Protein AF-A0A2E5G1X9-F1 (afdb_monomer_lite)

Secondary structure (DSSP, 8-state):
-PPPHHHHHHHHHHHHHHHHHHHHHHHHHHHH-HHHHHHHHHHHHHHHHHHHHHHHHHHH-HHHHHHHHHHHHHHHHHHHHHHHHSPP----------SS---PPPPHHHHHHHHHHTTS--HHHHHTT-----EEEEESS-SSSTTTTTSEEEEEHHHHT-PPPHHHHHH-TT---SS-BTTB-HHHHHHHHH--HHHHHHHHHHHHT--THHHHT--

Radius of gyration: 36.55 Å; chains: 1; bounding box: 81×78×74 Å

Structure (mmCIF, N/CA/C/O backbone):
data_AF-A0A2E5G1X9-F1
#
_entry.id   AF-A0A2E5G1X9-F1
#
loop_
_atom_site.group_PDB
_atom_site.id
_atom_site.type_symbol
_atom_site.label_atom_id
_atom_site.label_alt_id
_atom_site.label_comp_id
_atom_site.label_asym_id
_atom_site.label_entity_id
_atom_site.label_seq_id
_atom_site.pdbx_PDB_ins_code
_atom_site.Cartn_x
_atom_site.Cartn_y
_atom_site.Cartn_z
_atom_site.occupancy
_atom_site.B_iso_or_equiv
_atom_site.auth_seq_id
_atom_site.auth_comp_id
_atom_site.auth_asym_id
_atom_site.auth_atom_id
_atom_site.pdbx_PDB_model_num
ATOM 1 N N . MET A 1 1 ? 56.895 44.005 -41.876 1.00 56.59 1 MET A N 1
ATOM 2 C CA . MET A 1 1 ? 57.132 43.696 -40.449 1.00 56.59 1 MET A CA 1
ATOM 3 C C . MET A 1 1 ? 56.997 42.193 -40.263 1.00 56.59 1 MET A C 1
ATOM 5 O O . MET A 1 1 ? 56.049 41.626 -40.794 1.00 56.59 1 MET A O 1
ATOM 9 N N . ALA A 1 2 ? 57.976 41.537 -39.638 1.00 68.81 2 ALA A N 1
ATOM 10 C CA . ALA A 1 2 ? 57.936 40.091 -39.414 1.00 68.81 2 ALA A CA 1
ATOM 11 C C . ALA A 1 2 ? 56.911 39.759 -38.316 1.00 68.81 2 ALA A C 1
ATOM 13 O O . ALA A 1 2 ? 56.872 40.448 -37.302 1.00 68.81 2 ALA A O 1
ATOM 14 N N . LEU A 1 3 ? 56.085 38.728 -38.534 1.00 70.88 3 LEU A N 1
ATOM 15 C CA . LEU A 1 3 ? 55.111 38.257 -37.542 1.00 70.88 3 LEU A CA 1
ATOM 16 C C . LEU A 1 3 ? 55.835 37.800 -36.276 1.00 70.88 3 LEU A C 1
ATOM 18 O O . LEU A 1 3 ? 56.822 37.061 -36.364 1.00 70.88 3 LEU A O 1
ATOM 22 N N . THR A 1 4 ? 55.307 38.183 -35.121 1.00 87.00 4 THR A N 1
ATOM 23 C CA . THR A 1 4 ? 55.808 37.753 -33.817 1.00 87.00 4 THR A CA 1
ATOM 24 C C . THR A 1 4 ? 55.667 36.235 -33.649 1.00 87.00 4 THR A C 1
ATOM 26 O O . THR A 1 4 ? 54.851 35.574 -34.298 1.00 87.00 4 THR A O 1
ATOM 29 N N . ILE A 1 5 ? 56.480 35.644 -32.771 1.00 81.62 5 ILE A N 1
ATOM 30 C CA . ILE A 1 5 ? 56.477 34.191 -32.515 1.00 81.62 5 ILE A CA 1
ATOM 31 C C . ILE A 1 5 ? 55.093 33.711 -32.038 1.00 81.62 5 ILE A C 1
ATOM 33 O O . ILE A 1 5 ? 54.668 32.599 -32.366 1.00 81.62 5 ILE A O 1
ATOM 37 N N . GLU A 1 6 ? 54.371 34.546 -31.291 1.00 82.31 6 GLU A N 1
ATOM 38 C CA . GLU A 1 6 ? 53.028 34.239 -30.795 1.00 82.31 6 GLU A CA 1
ATOM 39 C C . GLU A 1 6 ? 51.990 34.223 -31.923 1.00 82.31 6 GLU A C 1
ATOM 41 O O . GLU A 1 6 ? 51.264 33.234 -32.056 1.00 82.31 6 GLU A O 1
ATOM 46 N N . GLU A 1 7 ? 52.005 35.216 -32.817 1.00 85.75 7 GLU A N 1
ATOM 47 C CA . GLU A 1 7 ? 51.134 35.257 -34.003 1.00 85.75 7 GLU A CA 1
ATOM 48 C C . GLU A 1 7 ? 51.382 34.063 -34.941 1.00 85.75 7 GLU A C 1
ATOM 50 O O . GLU A 1 7 ? 50.452 33.491 -35.519 1.00 85.75 7 GLU A O 1
ATOM 55 N N . GLN A 1 8 ? 52.638 33.622 -35.076 1.00 85.56 8 GLN A N 1
ATOM 56 C CA . GLN A 1 8 ? 52.977 32.431 -35.861 1.00 85.56 8 GLN A CA 1
ATOM 57 C C . GLN A 1 8 ? 52.401 31.147 -35.242 1.00 85.56 8 GLN A C 1
ATOM 59 O O . GLN A 1 8 ? 51.846 30.308 -35.963 1.00 85.56 8 GLN A O 1
ATOM 64 N N . ARG A 1 9 ? 52.487 30.991 -33.913 1.00 87.56 9 ARG A N 1
ATOM 65 C CA . ARG A 1 9 ? 51.918 29.845 -33.176 1.00 87.56 9 ARG A CA 1
ATOM 66 C C . ARG A 1 9 ? 50.394 29.835 -33.231 1.00 87.56 9 ARG A C 1
ATOM 68 O O . ARG A 1 9 ? 49.797 28.773 -33.416 1.00 87.56 9 ARG A O 1
ATOM 75 N N . GLU A 1 10 ? 49.756 30.992 -33.109 1.00 88.50 10 GLU A N 1
ATOM 76 C CA . GLU A 1 10 ? 48.305 31.116 -33.224 1.00 88.50 10 GLU A CA 1
ATOM 77 C C . GLU A 1 10 ? 47.826 30.747 -34.632 1.00 88.50 10 GLU A C 1
ATOM 79 O O . GLU A 1 10 ? 46.939 29.904 -34.786 1.00 88.50 10 GLU A O 1
ATOM 84 N N . ARG A 1 11 ? 48.499 31.243 -35.675 1.00 89.38 11 ARG A N 1
ATOM 85 C CA . ARG A 1 11 ? 48.202 30.877 -37.066 1.00 89.38 11 ARG A CA 1
ATOM 86 C C . ARG A 1 11 ? 48.369 29.379 -37.328 1.00 89.38 11 ARG A C 1
ATOM 88 O O . ARG A 1 11 ? 47.575 28.796 -38.068 1.00 89.38 11 ARG A O 1
ATOM 95 N N . GLN A 1 12 ? 49.370 28.732 -36.729 1.00 89.69 12 GLN A N 1
ATOM 96 C CA . GLN A 1 12 ? 49.522 27.274 -36.804 1.00 89.69 12 GLN A CA 1
ATOM 97 C C . GLN A 1 12 ? 48.368 26.539 -36.108 1.00 89.69 12 GLN A C 1
ATOM 99 O O . GLN A 1 12 ? 47.815 25.602 -36.685 1.00 89.69 12 GLN A O 1
ATOM 104 N N . ARG A 1 13 ? 47.948 26.984 -34.916 1.00 90.75 13 ARG A N 1
ATOM 105 C CA . ARG A 1 13 ? 46.801 26.407 -34.190 1.00 90.75 13 ARG A CA 1
ATOM 106 C C . ARG A 1 13 ? 45.496 26.554 -34.971 1.00 90.75 13 ARG A C 1
ATOM 108 O O . ARG A 1 13 ? 44.733 25.593 -35.049 1.00 90.75 13 ARG A O 1
ATOM 115 N N . VAL A 1 14 ? 45.249 27.713 -35.582 1.00 92.50 14 VAL A N 1
ATOM 116 C CA . VAL A 1 14 ? 44.072 27.945 -36.437 1.00 92.50 14 VAL A CA 1
ATOM 117 C C . VAL A 1 14 ? 44.095 27.005 -37.644 1.00 92.50 14 VAL A C 1
ATOM 119 O O . VAL A 1 14 ? 43.130 26.276 -37.865 1.00 92.50 14 VAL A O 1
ATOM 122 N N . LYS A 1 15 ? 45.228 26.901 -38.353 1.00 93.38 15 LYS A N 1
ATOM 123 C CA . LYS A 1 15 ? 45.386 25.962 -39.479 1.00 93.38 15 LYS A CA 1
ATOM 124 C C . LYS A 1 15 ? 45.144 24.504 -39.076 1.00 93.38 15 LYS A C 1
ATOM 126 O O . LYS A 1 15 ? 44.502 23.766 -39.824 1.00 93.38 15 LYS A O 1
ATOM 131 N N . GLN A 1 16 ? 45.633 24.081 -37.909 1.00 92.19 16 GLN A N 1
ATOM 132 C CA . GLN A 1 16 ? 45.400 22.732 -37.384 1.00 92.19 16 GLN A CA 1
ATOM 133 C C . GLN A 1 16 ? 43.920 22.494 -37.059 1.00 92.19 16 GLN A C 1
ATOM 135 O O . GLN A 1 16 ? 43.371 21.464 -37.454 1.00 92.19 16 GLN A O 1
ATOM 140 N N . LYS A 1 17 ? 43.252 23.452 -36.401 1.00 93.12 17 LYS A N 1
ATOM 141 C CA . LYS A 1 17 ? 41.812 23.379 -36.100 1.00 93.12 17 LYS A CA 1
ATOM 142 C C . LYS A 1 17 ? 40.972 23.284 -37.370 1.00 93.12 17 LYS A C 1
ATOM 144 O O . LYS A 1 17 ? 40.096 22.429 -37.457 1.00 93.12 17 LYS A O 1
ATOM 149 N N . GLU A 1 18 ? 41.267 24.096 -38.379 1.00 93.94 18 GLU A N 1
ATOM 150 C CA . GLU A 1 18 ? 40.572 24.042 -39.665 1.00 93.94 18 GLU A CA 1
ATOM 151 C C . GLU A 1 18 ? 40.815 22.729 -40.412 1.00 93.94 18 GLU A C 1
ATOM 153 O O . GLU A 1 18 ? 39.887 22.151 -40.978 1.00 93.94 18 GLU A O 1
ATOM 158 N N . ALA A 1 19 ? 42.055 22.231 -40.424 1.00 93.44 19 ALA A N 1
ATOM 159 C CA . ALA A 1 19 ? 42.374 20.948 -41.041 1.00 93.44 19 ALA A CA 1
ATOM 160 C C . ALA A 1 19 ? 41.608 19.801 -40.364 1.00 93.44 19 ALA A C 1
ATOM 162 O O . ALA A 1 19 ? 41.037 18.952 -41.052 1.00 93.44 19 ALA A O 1
ATOM 163 N N . PHE A 1 20 ? 41.525 19.819 -39.032 1.00 93.56 20 PHE A N 1
ATOM 164 C CA . PHE A 1 20 ? 40.738 18.864 -38.260 1.00 93.56 20 PHE A CA 1
ATOM 165 C C . PHE A 1 20 ? 39.237 18.983 -38.552 1.00 93.56 20 PHE A C 1
ATOM 167 O O . PHE A 1 20 ? 38.591 17.972 -38.825 1.00 93.56 20 PHE A O 1
ATOM 174 N N . ALA A 1 21 ? 38.692 20.202 -38.585 1.00 93.00 21 ALA A N 1
ATOM 175 C CA . ALA A 1 21 ? 37.289 20.450 -38.915 1.00 93.00 21 ALA A CA 1
ATOM 176 C C . ALA A 1 21 ? 36.935 19.943 -40.325 1.00 93.00 21 ALA A C 1
ATOM 178 O O . ALA A 1 21 ? 35.922 19.267 -40.502 1.00 93.00 21 ALA A O 1
ATOM 179 N N . ARG A 1 22 ? 37.807 20.171 -41.318 1.00 93.12 22 ARG A N 1
ATOM 180 C CA . ARG A 1 22 ? 37.653 19.637 -42.685 1.00 93.12 22 ARG A CA 1
ATOM 181 C C . ARG A 1 22 ? 37.727 18.109 -42.733 1.00 93.12 22 ARG A C 1
ATOM 183 O O . ARG A 1 22 ? 36.990 17.476 -43.486 1.00 93.12 22 ARG A O 1
ATOM 190 N N . ALA A 1 23 ? 38.607 17.494 -41.946 1.00 93.19 23 ALA A N 1
ATOM 191 C CA . ALA A 1 23 ? 38.685 16.038 -41.861 1.00 93.19 23 ALA A CA 1
ATOM 192 C C . ALA A 1 23 ? 37.419 15.441 -41.221 1.00 93.19 23 ALA A C 1
ATOM 194 O O . ALA A 1 23 ? 36.885 14.444 -41.716 1.00 93.19 23 ALA A O 1
ATOM 195 N N . GLN A 1 24 ? 36.902 16.069 -40.161 1.00 92.31 24 GLN A N 1
ATOM 196 C CA . GLN A 1 24 ? 35.658 15.653 -39.518 1.00 92.31 24 GLN A CA 1
ATOM 197 C C . GLN A 1 24 ? 34.448 15.821 -40.436 1.00 92.31 24 GLN A C 1
ATOM 199 O O . GLN A 1 24 ? 33.664 14.881 -40.558 1.00 92.31 24 GLN A O 1
ATOM 204 N N . SER A 1 25 ? 34.321 16.952 -41.136 1.00 91.44 25 SER A N 1
ATOM 205 C CA . SER A 1 25 ? 33.202 17.185 -42.054 1.00 91.44 25 SER A CA 1
ATOM 206 C C . SER A 1 25 ? 33.186 16.173 -43.200 1.00 91.44 25 SER A C 1
ATOM 208 O O . SER A 1 25 ? 32.139 15.600 -43.491 1.00 91.44 25 SER A O 1
ATOM 210 N N . ARG A 1 26 ? 34.350 15.836 -43.774 1.00 92.94 26 ARG A N 1
ATOM 211 C CA . ARG A 1 26 ? 34.478 14.761 -44.776 1.00 92.94 26 ARG A CA 1
ATOM 212 C C . ARG A 1 26 ? 34.079 13.396 -44.219 1.00 92.94 26 ARG A C 1
ATOM 214 O O . ARG A 1 26 ? 33.410 12.623 -44.903 1.00 92.94 26 ARG A O 1
ATOM 221 N N . LYS A 1 27 ? 34.469 13.087 -42.978 1.00 90.44 27 LYS A N 1
ATOM 222 C CA . LYS A 1 27 ? 34.089 11.833 -42.316 1.00 90.44 27 LYS A CA 1
ATOM 223 C C . LYS A 1 27 ? 32.577 11.763 -42.108 1.00 90.44 27 LYS A C 1
ATOM 225 O O . LYS A 1 27 ? 31.988 10.739 -42.432 1.00 90.44 27 LYS A O 1
ATOM 230 N N . ILE A 1 28 ? 31.958 12.839 -41.623 1.00 89.06 28 ILE A N 1
ATOM 231 C CA . ILE A 1 28 ? 30.505 12.942 -41.427 1.00 89.06 28 ILE A CA 1
ATOM 232 C C . ILE A 1 28 ? 29.773 12.829 -42.768 1.00 89.06 28 ILE A C 1
ATOM 234 O O . ILE A 1 28 ? 28.843 12.038 -42.875 1.00 89.06 28 ILE A O 1
ATOM 238 N N . ALA A 1 29 ? 30.236 13.520 -43.812 1.00 90.44 29 ALA A N 1
ATOM 239 C CA . ALA A 1 29 ? 29.664 13.418 -45.153 1.00 90.44 29 ALA A CA 1
ATOM 240 C C . ALA A 1 29 ? 29.706 11.974 -45.680 1.00 90.44 29 ALA A C 1
ATOM 242 O O . ALA A 1 29 ? 28.693 11.458 -46.136 1.00 90.44 29 ALA A O 1
ATOM 243 N N . LYS A 1 30 ? 30.833 11.267 -45.512 1.00 90.88 30 LYS A N 1
ATOM 244 C CA . LYS A 1 30 ? 30.951 9.844 -45.877 1.00 90.88 30 LYS A CA 1
ATOM 245 C C . LYS A 1 30 ? 30.074 8.920 -45.021 1.00 90.88 30 LYS A C 1
ATOM 247 O O . LYS A 1 30 ? 29.683 7.851 -45.475 1.00 90.88 30 LYS A O 1
ATOM 252 N N . LEU A 1 31 ? 29.819 9.273 -43.761 1.00 87.81 31 LEU A N 1
ATOM 253 C CA . LEU A 1 31 ? 28.902 8.526 -42.892 1.00 87.81 31 LEU A CA 1
ATOM 254 C C . LEU A 1 31 ? 27.440 8.733 -43.286 1.00 87.81 31 LEU A C 1
ATOM 256 O O . LEU A 1 31 ? 26.655 7.799 -43.159 1.00 87.81 31 LEU A O 1
ATOM 260 N N . ASN A 1 32 ? 27.094 9.936 -43.740 1.00 89.12 32 ASN A N 1
ATOM 261 C CA . ASN A 1 32 ? 25.734 10.315 -44.103 1.00 89.12 32 ASN A CA 1
ATOM 262 C C . ASN A 1 32 ? 25.387 9.986 -45.559 1.00 89.12 32 ASN A C 1
ATOM 264 O O . ASN A 1 32 ? 24.201 9.924 -45.877 1.00 89.12 32 ASN A O 1
ATOM 268 N N . ASP A 1 33 ? 26.391 9.737 -46.406 1.00 92.56 33 ASP A N 1
ATOM 269 C CA . ASP A 1 33 ? 26.208 9.282 -47.781 1.00 92.56 33 ASP A CA 1
ATOM 270 C C . ASP A 1 33 ? 25.300 8.030 -47.829 1.00 92.56 33 ASP A C 1
ATOM 272 O O . ASP A 1 33 ? 25.625 7.005 -47.214 1.00 92.56 33 ASP A O 1
ATOM 276 N N . PRO A 1 34 ? 24.150 8.092 -48.528 1.00 90.88 34 PRO A N 1
ATOM 277 C CA . PRO A 1 34 ? 23.174 7.004 -48.551 1.00 90.88 34 PRO A CA 1
ATOM 278 C C . PRO A 1 34 ? 23.751 5.668 -49.035 1.00 90.88 34 PRO A C 1
ATOM 280 O O . PRO A 1 34 ? 23.476 4.629 -48.432 1.00 90.88 34 PRO A O 1
ATOM 283 N N . LYS A 1 35 ? 24.619 5.685 -50.055 1.00 93.12 35 LYS A N 1
ATOM 284 C CA . LYS A 1 35 ? 25.208 4.465 -50.632 1.00 93.12 35 LYS A CA 1
ATOM 285 C C . LYS A 1 35 ? 26.174 3.799 -49.652 1.00 93.12 35 LYS A C 1
ATOM 287 O O . LYS A 1 35 ? 26.164 2.577 -49.486 1.00 93.12 35 LYS A O 1
ATOM 292 N N . GLU A 1 36 ? 26.991 4.584 -48.954 1.00 91.12 36 GLU A N 1
ATOM 293 C CA . GLU A 1 36 ? 27.880 4.073 -47.905 1.00 91.12 36 GLU A CA 1
ATOM 294 C C . GLU A 1 36 ? 27.104 3.534 -46.692 1.00 91.12 36 GLU A C 1
ATOM 296 O O . GLU A 1 36 ? 27.517 2.528 -46.101 1.00 91.12 36 GLU A O 1
ATOM 301 N N . ARG A 1 37 ? 25.973 4.153 -46.323 1.00 88.50 37 ARG A N 1
ATOM 302 C CA . ARG A 1 37 ? 25.083 3.658 -45.256 1.00 88.50 37 ARG A CA 1
ATOM 303 C C . ARG A 1 37 ? 24.476 2.307 -45.610 1.00 88.50 37 ARG A C 1
ATOM 305 O O . ARG A 1 37 ? 24.586 1.372 -44.814 1.00 88.50 37 ARG A O 1
ATOM 312 N N . GLU A 1 38 ? 23.904 2.179 -46.803 1.00 91.50 38 GLU A N 1
ATOM 313 C CA . GLU A 1 38 ? 23.315 0.930 -47.298 1.00 91.50 38 GLU A CA 1
ATOM 314 C C . GLU A 1 38 ? 24.351 -0.191 -47.373 1.00 91.50 38 GLU A C 1
ATOM 316 O O . GLU A 1 38 ? 24.122 -1.287 -46.861 1.00 91.50 38 GLU A O 1
ATOM 321 N N . LYS A 1 39 ? 25.545 0.093 -47.904 1.00 94.00 39 LYS A N 1
ATOM 322 C CA . LYS A 1 39 ? 26.645 -0.877 -47.973 1.00 94.00 39 LYS A CA 1
ATOM 323 C C . LYS A 1 39 ? 27.063 -1.389 -46.592 1.00 94.00 39 LYS A C 1
ATOM 325 O O . LYS A 1 39 ? 27.318 -2.584 -46.420 1.00 94.00 39 LYS A O 1
ATOM 330 N N . ARG A 1 40 ? 27.139 -0.511 -45.586 1.00 91.12 40 ARG A N 1
ATOM 331 C CA . ARG A 1 40 ? 27.460 -0.905 -44.201 1.00 91.12 40 ARG A CA 1
ATOM 332 C C . ARG A 1 40 ? 26.354 -1.737 -43.583 1.00 91.12 40 ARG A C 1
ATOM 334 O O . ARG A 1 40 ? 26.656 -2.750 -42.958 1.00 91.12 40 ARG A O 1
ATOM 341 N N . PHE A 1 41 ? 25.105 -1.332 -43.777 1.00 92.50 41 PHE A N 1
ATOM 342 C CA . PHE A 1 41 ? 23.948 -2.061 -43.282 1.00 92.50 41 PHE A CA 1
ATOM 343 C C . PHE A 1 41 ? 23.865 -3.459 -43.906 1.00 92.50 41 PHE A C 1
ATOM 345 O O . PHE A 1 41 ? 23.769 -4.445 -43.180 1.00 92.50 41 PHE A O 1
ATOM 352 N N . ALA A 1 42 ? 24.042 -3.575 -45.224 1.00 94.50 42 ALA A N 1
ATOM 353 C CA . ALA A 1 42 ? 24.104 -4.853 -45.930 1.00 94.50 42 ALA A CA 1
ATOM 354 C C . ALA A 1 42 ? 25.247 -5.742 -45.413 1.00 94.50 42 ALA A C 1
ATOM 356 O O . ALA A 1 42 ? 25.046 -6.929 -45.149 1.00 94.50 42 ALA A O 1
ATOM 357 N N . LYS A 1 43 ? 26.439 -5.172 -45.185 1.00 95.19 43 LYS A N 1
ATOM 358 C CA . LYS A 1 43 ? 27.576 -5.902 -44.602 1.00 95.19 43 LYS A CA 1
ATOM 359 C C . LYS A 1 43 ? 27.280 -6.391 -43.179 1.00 95.19 43 LYS A C 1
ATOM 361 O O . LYS A 1 43 ? 27.615 -7.528 -42.851 1.00 95.19 43 LYS A O 1
ATOM 366 N N . GLN A 1 44 ? 26.651 -5.562 -42.344 1.00 93.50 44 GLN A N 1
ATOM 367 C CA . GLN A 1 44 ? 26.247 -5.936 -40.985 1.00 93.50 44 GLN A CA 1
ATOM 368 C C . GLN A 1 44 ? 25.185 -7.039 -40.996 1.00 93.50 44 GLN A C 1
ATOM 370 O O . GLN A 1 44 ? 25.332 -8.029 -40.280 1.00 93.50 44 GLN A O 1
ATOM 375 N N . GLN A 1 45 ? 24.165 -6.923 -41.848 1.00 95.56 45 GLN A N 1
ATOM 376 C CA . GLN A 1 45 ? 23.152 -7.963 -42.008 1.00 95.56 45 GLN A CA 1
ATOM 377 C C . GLN A 1 45 ? 23.758 -9.283 -42.485 1.00 95.56 45 GLN A C 1
ATOM 379 O O . GLN A 1 45 ? 23.456 -10.331 -41.920 1.00 95.56 45 GLN A O 1
ATOM 384 N N . ALA A 1 46 ? 24.636 -9.254 -43.489 1.00 95.31 46 ALA A N 1
ATOM 385 C CA . ALA A 1 46 ? 25.299 -10.454 -43.994 1.00 95.31 46 ALA A CA 1
ATOM 386 C C . ALA A 1 46 ? 26.165 -11.125 -42.916 1.00 95.31 46 ALA A C 1
ATOM 388 O O . ALA A 1 46 ? 26.136 -12.347 -42.772 1.00 95.31 46 ALA A O 1
ATOM 389 N N . ALA A 1 47 ? 26.900 -10.341 -42.121 1.00 95.56 47 ALA A N 1
ATOM 390 C CA . ALA A 1 47 ? 27.666 -10.859 -40.990 1.00 95.56 47 ALA A CA 1
ATOM 391 C C . ALA A 1 47 ? 26.755 -11.483 -39.918 1.00 95.56 47 ALA A C 1
ATOM 393 O O . ALA A 1 47 ? 27.029 -12.591 -39.457 1.00 95.56 47 ALA A O 1
ATOM 394 N N . SER A 1 48 ? 25.647 -10.818 -39.579 1.00 94.62 48 SER A N 1
ATOM 395 C CA . SER A 1 48 ? 24.657 -11.319 -38.620 1.00 94.62 48 SER A CA 1
ATOM 396 C C . SER A 1 48 ? 24.026 -12.635 -39.088 1.00 94.62 48 SER A C 1
ATOM 398 O O . SER A 1 48 ? 24.027 -13.611 -38.339 1.00 94.62 48 SER A O 1
ATOM 400 N N . LYS A 1 49 ? 23.593 -12.717 -40.354 1.00 95.56 49 LYS A N 1
ATOM 401 C CA . LYS A 1 49 ? 23.040 -13.945 -40.952 1.00 95.56 49 LYS A CA 1
ATOM 402 C C . LYS A 1 49 ? 24.039 -15.102 -40.906 1.00 95.56 49 LYS A C 1
ATOM 404 O O . LYS A 1 49 ? 23.691 -16.186 -40.450 1.00 95.56 49 LYS A O 1
ATOM 409 N N . ARG A 1 50 ? 25.304 -14.859 -41.276 1.00 95.38 50 ARG A N 1
ATOM 410 C CA . ARG A 1 50 ? 26.377 -15.868 -41.185 1.00 95.38 50 ARG A CA 1
ATOM 411 C C . ARG A 1 50 ? 26.603 -16.348 -39.751 1.00 95.38 50 ARG A C 1
ATOM 413 O O . ARG A 1 50 ? 26.843 -17.531 -39.527 1.00 95.38 50 ARG A O 1
ATOM 420 N N . GLN A 1 51 ? 26.541 -15.448 -38.771 1.00 93.88 51 GLN A N 1
ATOM 421 C CA . GLN A 1 51 ? 26.680 -15.815 -37.363 1.00 93.88 51 GLN A CA 1
ATOM 422 C C . GLN A 1 51 ? 25.491 -16.654 -36.877 1.00 93.88 51 GLN A C 1
ATOM 424 O O . GLN A 1 51 ? 25.703 -17.666 -36.208 1.00 93.88 51 GLN A O 1
ATOM 429 N N . GLN A 1 52 ? 24.264 -16.272 -37.237 1.00 93.94 52 GLN A N 1
ATOM 430 C CA . GLN A 1 52 ? 23.053 -17.029 -36.912 1.00 93.94 52 GLN A CA 1
ATOM 431 C C . GLN A 1 52 ? 23.088 -18.429 -37.527 1.00 93.94 52 GLN A C 1
ATOM 433 O O . GLN A 1 52 ? 22.811 -19.407 -36.840 1.00 93.94 52 GLN A O 1
ATOM 438 N N . GLU A 1 53 ? 23.487 -18.552 -38.790 1.00 94.50 53 GLU A N 1
ATOM 439 C CA . GLU A 1 53 ? 23.616 -19.839 -39.472 1.00 94.50 53 GLU A CA 1
ATOM 440 C C . GLU A 1 53 ? 24.667 -20.733 -38.807 1.00 94.50 53 GLU A C 1
ATOM 442 O O . GLU A 1 53 ? 24.378 -21.881 -38.474 1.00 94.50 53 GLU A O 1
ATOM 447 N N . ARG A 1 54 ? 25.849 -20.189 -38.483 1.00 94.38 54 ARG A N 1
ATOM 448 C CA . ARG A 1 54 ? 26.877 -20.915 -37.716 1.00 94.38 54 ARG A CA 1
ATOM 449 C C . ARG A 1 54 ? 26.356 -21.401 -36.365 1.00 94.38 54 ARG A C 1
ATOM 451 O O . ARG A 1 54 ? 26.648 -22.527 -35.969 1.00 94.38 54 ARG A O 1
ATOM 458 N N . GLN A 1 55 ? 25.585 -20.576 -35.655 1.00 91.38 55 GLN A N 1
ATOM 459 C CA . GLN A 1 55 ? 24.965 -20.974 -34.390 1.00 91.38 55 GLN A CA 1
ATOM 460 C C . GLN A 1 55 ? 23.912 -22.067 -34.589 1.00 91.38 55 GLN A C 1
ATOM 462 O O . GLN A 1 55 ? 23.900 -23.026 -33.822 1.00 91.38 55 GLN A O 1
ATOM 467 N N . ARG A 1 56 ? 23.073 -21.969 -35.627 1.00 92.12 56 ARG A N 1
ATOM 468 C CA . ARG A 1 56 ? 22.075 -22.994 -35.966 1.00 92.12 56 ARG A CA 1
ATOM 469 C C . ARG A 1 56 ? 22.736 -24.326 -36.300 1.00 92.12 56 ARG A C 1
ATOM 471 O O . ARG A 1 56 ? 22.339 -25.329 -35.720 1.00 92.12 56 ARG A O 1
ATOM 478 N N . ILE A 1 57 ? 23.776 -24.332 -37.137 1.00 92.56 57 ILE A N 1
ATOM 479 C CA . ILE A 1 57 ? 24.540 -25.542 -37.481 1.00 92.56 57 ILE A CA 1
ATOM 480 C C . ILE A 1 57 ? 25.151 -26.151 -36.215 1.00 92.56 57 ILE A C 1
ATOM 482 O O . ILE A 1 57 ? 24.934 -27.328 -35.926 1.00 92.56 57 ILE A O 1
ATOM 486 N N . LYS A 1 58 ? 25.821 -25.333 -35.394 1.00 92.00 58 LYS A N 1
ATOM 487 C CA . LYS A 1 58 ? 26.406 -25.768 -34.120 1.00 92.00 58 LYS A CA 1
ATOM 488 C C . LYS A 1 58 ? 25.367 -26.385 -33.180 1.00 92.00 58 LYS A C 1
ATOM 490 O O . LYS A 1 58 ? 25.619 -27.437 -32.612 1.00 92.00 58 LYS A O 1
ATOM 495 N N . LEU A 1 59 ? 24.197 -25.762 -33.034 1.00 88.56 59 LEU A N 1
ATOM 496 C CA . LEU A 1 59 ? 23.104 -26.271 -32.198 1.00 88.56 59 LEU A CA 1
ATOM 497 C C . LEU A 1 59 ? 22.394 -27.486 -32.806 1.00 88.56 59 LEU A C 1
ATOM 499 O O . LEU A 1 59 ? 21.791 -28.264 -32.069 1.00 88.56 59 LEU A O 1
ATOM 503 N N . SER A 1 60 ? 22.422 -27.644 -34.130 1.00 90.62 60 SER A N 1
ATOM 504 C CA . SER A 1 60 ? 21.850 -28.799 -34.828 1.00 90.62 60 SER A CA 1
ATOM 505 C C . SER A 1 60 ? 22.747 -30.034 -34.774 1.00 90.62 60 SER A C 1
ATOM 507 O O . SER A 1 60 ? 22.225 -31.142 -34.844 1.00 90.62 60 SER A O 1
ATOM 509 N N . SER A 1 61 ? 24.060 -29.852 -34.586 1.00 93.00 61 SER A N 1
ATOM 510 C CA . SER A 1 61 ? 25.015 -30.955 -34.470 1.00 93.00 61 SER A CA 1
ATOM 511 C C . SER A 1 61 ? 24.651 -31.879 -33.293 1.00 93.00 61 SER A C 1
ATOM 513 O O . SER A 1 61 ? 24.610 -31.419 -32.142 1.00 93.00 61 SER A O 1
ATOM 515 N N . PRO A 1 62 ? 24.410 -33.182 -33.545 1.00 92.50 62 PRO A N 1
ATOM 516 C CA . PRO A 1 62 ? 24.146 -34.165 -32.495 1.00 92.50 62 PRO A CA 1
ATOM 517 C C . PRO A 1 62 ? 25.288 -34.267 -31.478 1.00 92.50 62 PRO A C 1
ATOM 519 O O . PRO A 1 62 ? 25.039 -34.380 -30.279 1.00 92.50 62 PRO A O 1
ATOM 522 N N . GLU A 1 63 ? 26.533 -34.141 -31.941 1.00 94.12 63 GLU A N 1
ATOM 523 C CA . GLU A 1 63 ? 27.735 -34.177 -31.105 1.00 94.12 63 GLU A CA 1
ATOM 524 C C . GLU A 1 63 ? 27.760 -33.011 -30.105 1.00 94.12 63 GLU A C 1
ATOM 526 O O . GLU A 1 63 ? 27.970 -33.207 -28.906 1.00 94.12 63 GLU A O 1
ATOM 531 N N . TYR A 1 64 ? 27.446 -31.795 -30.566 1.00 91.62 64 TYR A N 1
ATOM 532 C CA . TYR A 1 64 ? 27.377 -30.622 -29.693 1.00 91.62 64 TYR A CA 1
ATOM 533 C C . TYR A 1 64 ? 26.285 -30.772 -28.626 1.00 91.62 64 TYR A C 1
ATOM 535 O O . TYR A 1 64 ? 26.507 -30.453 -27.454 1.00 91.62 64 TYR A O 1
ATOM 543 N N . ARG A 1 65 ? 25.110 -31.297 -29.000 1.00 90.81 65 ARG A N 1
ATOM 544 C CA . ARG A 1 65 ? 24.013 -31.571 -28.056 1.00 90.81 65 ARG A CA 1
ATOM 545 C C . ARG A 1 65 ? 24.418 -32.608 -27.008 1.00 90.81 65 ARG A C 1
ATOM 547 O O . ARG A 1 65 ? 24.190 -32.383 -25.819 1.00 90.81 65 ARG A O 1
ATOM 554 N N . ALA A 1 66 ? 25.055 -33.701 -27.431 1.00 92.56 66 ALA A N 1
ATOM 555 C CA . ALA A 1 66 ? 25.541 -34.748 -26.536 1.00 92.56 66 ALA A CA 1
ATOM 556 C C . ALA A 1 66 ? 26.588 -34.209 -25.548 1.00 92.56 66 ALA A C 1
ATOM 558 O O . ALA A 1 66 ? 26.493 -34.465 -24.346 1.00 92.56 66 ALA A O 1
ATOM 559 N N . GLN A 1 67 ? 27.524 -33.378 -26.018 1.00 93.62 67 GLN A N 1
ATOM 560 C CA . GLN A 1 67 ? 28.524 -32.731 -25.169 1.00 93.62 67 GLN A CA 1
ATOM 561 C C . GLN A 1 67 ? 27.888 -31.800 -24.122 1.00 93.62 67 GLN A C 1
ATOM 563 O O . GLN A 1 67 ? 28.280 -31.828 -22.952 1.00 93.62 67 GLN A O 1
ATOM 568 N N . GLN A 1 68 ? 26.893 -30.989 -24.503 1.00 93.00 68 GLN A N 1
ATOM 569 C CA . GLN A 1 68 ? 26.182 -30.123 -23.551 1.00 93.00 68 GLN A CA 1
ATOM 570 C C . GLN A 1 68 ? 25.418 -30.936 -22.501 1.00 93.00 68 GLN A C 1
ATOM 572 O O . GLN A 1 68 ? 25.472 -30.601 -21.316 1.00 93.00 68 GLN A O 1
ATOM 577 N N . LEU A 1 69 ? 24.765 -32.030 -22.904 1.00 93.44 69 LEU A N 1
ATOM 578 C CA . LEU A 1 69 ? 24.072 -32.922 -21.976 1.00 93.44 69 LEU A CA 1
ATOM 579 C C . LEU A 1 69 ? 25.050 -33.586 -20.996 1.00 93.44 69 LEU A C 1
ATOM 581 O O . LEU A 1 69 ? 24.784 -33.615 -19.796 1.00 93.44 69 LEU A O 1
ATOM 585 N N . ALA A 1 70 ? 26.197 -34.072 -21.478 1.00 94.75 70 ALA A N 1
ATOM 586 C CA . ALA A 1 70 ? 27.243 -34.644 -20.631 1.00 94.75 70 ALA A CA 1
ATOM 587 C C . ALA A 1 70 ? 27.769 -33.618 -19.614 1.00 94.75 70 ALA A C 1
ATOM 589 O O . ALA A 1 70 ? 27.892 -33.922 -18.425 1.00 94.75 70 ALA A O 1
ATOM 590 N N . LYS A 1 71 ? 27.992 -32.371 -20.048 1.00 95.00 71 LYS A N 1
ATOM 591 C CA . LYS A 1 71 ? 28.399 -31.269 -19.168 1.00 95.00 71 LYS A CA 1
ATOM 592 C C . LYS A 1 71 ? 27.337 -30.953 -18.112 1.00 95.00 71 LYS A C 1
ATOM 594 O O . LYS A 1 71 ? 27.685 -30.794 -16.943 1.00 95.00 71 LYS A O 1
ATOM 599 N N . ALA A 1 72 ? 26.062 -30.895 -18.496 1.00 93.94 72 ALA A N 1
ATOM 600 C CA . ALA A 1 72 ? 24.955 -30.663 -17.571 1.00 93.94 72 ALA A CA 1
ATOM 601 C C . ALA A 1 72 ? 24.839 -31.791 -16.532 1.00 93.94 72 ALA A C 1
ATOM 603 O O . ALA A 1 72 ? 24.738 -31.516 -15.338 1.00 93.94 72 ALA A O 1
ATOM 604 N N . LYS A 1 73 ? 24.952 -33.056 -16.961 1.00 95.56 73 LYS A N 1
ATOM 605 C CA . LYS A 1 73 ? 24.973 -34.222 -16.062 1.00 95.56 73 LYS A CA 1
ATOM 606 C C . LYS A 1 73 ? 26.143 -34.166 -15.079 1.00 95.56 73 LYS A C 1
ATOM 608 O O . LYS A 1 73 ? 25.938 -34.348 -13.883 1.00 95.56 73 LYS A O 1
ATOM 613 N N . ALA A 1 74 ? 27.349 -33.844 -15.551 1.00 94.94 74 ALA A N 1
ATOM 614 C CA . ALA A 1 74 ? 28.522 -33.701 -14.689 1.00 94.94 74 ALA A CA 1
ATOM 615 C C . ALA A 1 74 ? 28.358 -32.564 -13.662 1.00 94.94 74 ALA A C 1
ATOM 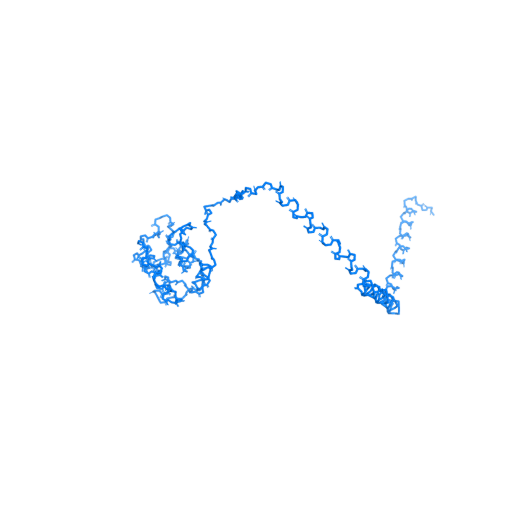617 O O . ALA A 1 74 ? 28.752 -32.707 -12.506 1.00 94.94 74 ALA A O 1
ATOM 618 N N . GLN A 1 75 ? 27.754 -31.439 -14.057 1.00 92.94 75 GLN A N 1
ATOM 619 C CA . GLN A 1 75 ? 27.447 -30.339 -13.139 1.00 92.94 75 GLN A CA 1
ATOM 620 C C . GLN A 1 75 ? 26.385 -30.725 -12.105 1.00 92.94 75 GLN A C 1
ATOM 622 O O . GLN A 1 75 ? 26.556 -30.417 -10.927 1.00 92.94 75 GLN A O 1
ATOM 627 N N . ALA A 1 76 ? 25.331 -31.431 -12.520 1.00 92.56 76 ALA A N 1
ATOM 628 C CA . ALA A 1 76 ? 24.296 -31.925 -11.619 1.00 92.56 76 ALA A CA 1
ATOM 629 C C . ALA A 1 76 ? 24.873 -32.912 -10.593 1.00 92.56 76 ALA A C 1
ATOM 631 O O . ALA A 1 76 ? 24.635 -32.757 -9.398 1.00 92.56 76 ALA A O 1
ATOM 632 N N . ALA A 1 77 ? 25.715 -33.854 -11.030 1.00 92.94 77 ALA A N 1
ATOM 633 C CA . ALA A 1 77 ? 26.410 -34.784 -10.140 1.00 92.94 77 ALA A CA 1
ATOM 634 C C . ALA A 1 77 ? 27.281 -34.046 -9.109 1.00 92.94 77 ALA A C 1
ATOM 636 O O . ALA A 1 77 ? 27.177 -34.301 -7.912 1.00 92.94 77 ALA A O 1
ATOM 637 N N . LYS A 1 78 ? 28.068 -33.051 -9.547 1.00 92.62 78 LYS A N 1
ATOM 638 C CA . LYS A 1 78 ? 28.858 -32.201 -8.638 1.00 92.62 78 LYS A CA 1
ATOM 639 C C . LYS A 1 78 ? 27.986 -31.430 -7.643 1.00 92.62 78 LYS A C 1
ATOM 641 O O . LYS A 1 78 ? 28.383 -31.264 -6.493 1.00 92.62 78 LYS A O 1
ATOM 646 N N . ALA A 1 79 ? 26.820 -30.946 -8.066 1.00 89.50 79 ALA A N 1
ATOM 647 C CA . ALA A 1 79 ? 25.891 -30.241 -7.186 1.00 89.50 79 ALA A CA 1
ATOM 648 C C . ALA A 1 79 ? 25.278 -31.174 -6.130 1.00 89.50 79 ALA A C 1
ATOM 650 O O . ALA A 1 79 ? 25.174 -30.774 -4.973 1.00 89.50 79 ALA A O 1
ATOM 651 N N . ILE A 1 80 ? 24.935 -32.410 -6.505 1.00 89.25 80 ILE A N 1
ATOM 652 C CA . ILE A 1 80 ? 24.426 -33.439 -5.587 1.00 89.25 80 ILE A CA 1
ATOM 653 C C . ILE A 1 80 ? 25.491 -33.802 -4.547 1.00 89.25 80 ILE A C 1
ATOM 655 O O . ILE A 1 80 ? 25.209 -33.768 -3.352 1.00 89.25 80 ILE A O 1
ATOM 659 N N . GLU A 1 81 ? 26.728 -34.068 -4.970 1.00 89.56 81 GLU A N 1
ATOM 660 C CA . GLU A 1 81 ? 27.836 -34.376 -4.052 1.00 89.56 81 GLU A CA 1
ATOM 661 C C . GLU A 1 81 ? 28.132 -33.217 -3.092 1.00 89.56 81 GLU A C 1
ATOM 663 O O . GLU A 1 81 ? 28.298 -33.406 -1.885 1.00 89.56 81 GLU A O 1
ATOM 668 N N . LYS A 1 82 ? 28.103 -31.980 -3.599 1.00 88.50 82 LYS A N 1
ATOM 669 C CA . LYS A 1 82 ? 28.242 -30.784 -2.763 1.00 88.50 82 LYS A CA 1
ATOM 670 C C . LYS A 1 82 ? 27.075 -30.616 -1.788 1.00 88.50 82 LYS A C 1
ATOM 672 O O . LYS A 1 82 ? 27.280 -30.103 -0.696 1.00 88.50 82 LYS A O 1
ATOM 677 N N . ALA A 1 83 ? 25.861 -31.018 -2.161 1.00 84.06 83 ALA A N 1
ATOM 678 C CA . ALA A 1 83 ? 24.699 -30.950 -1.280 1.00 84.06 83 ALA A CA 1
ATOM 679 C C . ALA A 1 83 ? 24.767 -31.987 -0.149 1.00 84.06 83 ALA A C 1
ATOM 681 O O . ALA A 1 83 ? 24.373 -31.664 0.967 1.00 84.06 83 ALA A O 1
ATOM 682 N N . LYS A 1 84 ? 25.315 -33.186 -0.403 1.00 87.69 84 LYS A N 1
ATOM 683 C CA . LYS A 1 84 ? 25.506 -34.232 0.621 1.00 87.69 84 LYS A CA 1
ATOM 684 C C . LYS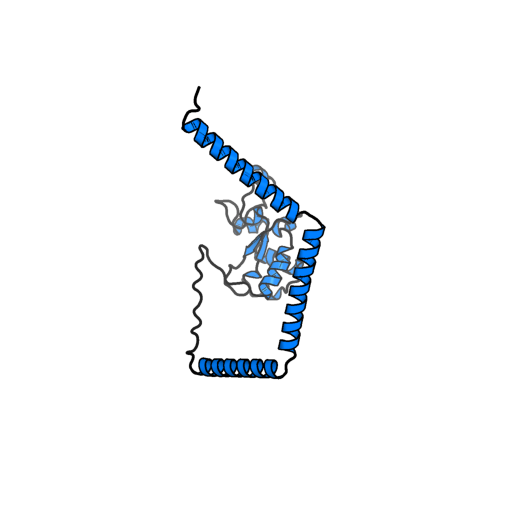 A 1 84 ? 26.476 -33.815 1.727 1.00 87.69 84 LYS A C 1
ATOM 686 O O . LYS A 1 84 ? 26.277 -34.172 2.880 1.00 87.69 84 LYS A O 1
ATOM 691 N N . THR A 1 85 ? 27.521 -33.069 1.373 1.00 84.69 85 THR A N 1
ATOM 692 C CA . THR A 1 85 ? 28.556 -32.607 2.314 1.00 84.69 85 THR A CA 1
ATOM 693 C C . THR A 1 85 ? 28.288 -31.206 2.868 1.00 84.69 85 THR A C 1
ATOM 695 O O . THR A 1 85 ? 29.008 -30.740 3.751 1.00 84.69 85 THR A O 1
ATOM 698 N N . ALA A 1 86 ? 27.259 -30.510 2.370 1.00 78.94 86 ALA A N 1
ATOM 699 C CA . ALA A 1 86 ? 26.933 -29.170 2.830 1.00 78.94 86 ALA A CA 1
ATOM 700 C C . ALA A 1 86 ? 26.298 -29.214 4.232 1.00 78.94 86 ALA A C 1
ATOM 702 O O . ALA A 1 86 ? 25.303 -29.914 4.431 1.00 78.94 86 ALA A O 1
ATOM 703 N N . PRO A 1 87 ? 26.798 -28.420 5.197 1.00 79.06 87 PRO A N 1
ATOM 704 C CA . PRO A 1 87 ? 26.142 -28.292 6.489 1.00 79.06 87 PRO A CA 1
ATOM 705 C C . PRO A 1 87 ? 24.732 -27.703 6.311 1.00 79.06 87 PRO A C 1
ATOM 707 O O . PRO A 1 87 ? 24.514 -26.897 5.393 1.00 79.06 87 PRO A O 1
ATOM 710 N N . PRO A 1 88 ? 23.769 -28.046 7.190 1.00 77.31 88 PRO A N 1
ATOM 711 C CA . PRO A 1 88 ? 22.433 -27.471 7.135 1.00 77.31 88 PRO A CA 1
ATOM 712 C C . PRO A 1 88 ? 22.551 -25.948 7.208 1.00 77.31 88 PRO A C 1
ATOM 714 O O . PRO A 1 88 ? 23.117 -25.394 8.156 1.00 77.31 88 PRO A O 1
ATOM 717 N N . LYS A 1 89 ? 22.041 -25.254 6.182 1.00 70.94 89 LYS A N 1
ATOM 718 C CA . LYS A 1 89 ? 22.020 -23.789 6.165 1.00 70.94 89 LYS A CA 1
ATOM 719 C C . LYS A 1 89 ? 21.208 -23.321 7.367 1.00 70.94 89 LYS A C 1
ATOM 721 O O . LYS A 1 89 ? 19.980 -23.389 7.350 1.00 70.94 89 LYS A O 1
ATOM 726 N N . LYS A 1 90 ? 21.889 -22.821 8.403 1.00 64.31 90 LYS A N 1
ATOM 727 C CA . LYS A 1 90 ? 21.226 -22.115 9.501 1.00 64.31 90 LYS A CA 1
ATOM 728 C C . LYS A 1 90 ? 20.416 -20.985 8.877 1.00 64.31 90 LYS A C 1
ATOM 730 O O . LYS A 1 90 ? 20.958 -20.167 8.133 1.00 64.31 90 LYS A O 1
ATOM 735 N N . ARG A 1 91 ? 19.111 -20.969 9.149 1.00 60.03 91 ARG A N 1
ATOM 736 C CA . ARG A 1 91 ? 18.198 -19.914 8.708 1.00 60.03 91 ARG A CA 1
ATOM 737 C C . ARG A 1 91 ? 18.587 -18.641 9.457 1.00 60.03 91 ARG A C 1
ATOM 739 O O . ARG A 1 91 ? 18.058 -18.356 10.525 1.00 60.03 91 ARG A O 1
ATOM 746 N N . THR A 1 92 ? 19.570 -17.904 8.950 1.00 62.06 92 THR A N 1
ATOM 747 C CA . THR A 1 92 ? 19.914 -16.605 9.516 1.00 62.06 92 THR A CA 1
ATOM 748 C C . THR A 1 92 ? 18.744 -15.679 9.218 1.00 62.06 92 THR A C 1
ATOM 750 O O . THR A 1 92 ? 18.478 -15.330 8.065 1.00 62.06 92 THR A O 1
ATOM 753 N N . LEU A 1 93 ? 17.977 -15.325 10.255 1.00 64.00 93 LEU A N 1
ATOM 754 C CA . LEU A 1 93 ? 17.041 -14.215 10.140 1.00 64.00 93 LEU A CA 1
ATOM 755 C C . LEU A 1 93 ? 17.870 -13.011 9.698 1.00 64.00 93 LEU A C 1
ATOM 757 O O . LEU A 1 93 ? 18.778 -12.579 10.410 1.00 64.00 93 LEU A O 1
ATOM 761 N N . ARG A 1 94 ? 17.592 -12.489 8.501 1.00 60.41 94 ARG A N 1
ATOM 762 C CA . ARG A 1 94 ? 18.176 -11.219 8.074 1.00 60.41 94 ARG A CA 1
ATOM 763 C C . ARG A 1 94 ? 17.784 -10.184 9.121 1.00 60.41 94 ARG A C 1
ATOM 765 O O . ARG A 1 94 ? 16.603 -9.873 9.262 1.00 60.41 94 ARG A O 1
ATOM 772 N N . LYS A 1 95 ? 18.765 -9.662 9.858 1.00 55.78 95 LYS A N 1
ATOM 773 C CA . LYS A 1 95 ? 18.552 -8.560 10.793 1.00 55.78 95 LYS A CA 1
ATOM 774 C C . LYS A 1 95 ? 18.236 -7.325 9.960 1.00 55.78 95 LYS A C 1
ATOM 776 O O . LYS A 1 95 ? 19.129 -6.705 9.390 1.00 55.78 95 LYS A O 1
ATOM 781 N N . THR A 1 96 ? 16.952 -7.026 9.797 1.00 54.22 96 THR A N 1
ATOM 782 C CA . THR A 1 96 ? 16.539 -5.860 9.025 1.00 54.22 96 THR A CA 1
ATOM 783 C C . THR A 1 96 ? 16.717 -4.623 9.882 1.00 54.22 96 THR A C 1
ATOM 785 O O . THR A 1 96 ? 16.020 -4.455 10.879 1.00 54.22 96 THR A O 1
ATOM 788 N N . THR A 1 97 ? 17.645 -3.761 9.494 1.00 56.66 97 THR A N 1
ATOM 789 C CA . THR A 1 97 ? 17.755 -2.407 10.021 1.00 56.66 97 THR A CA 1
ATOM 790 C C . THR A 1 97 ? 16.562 -1.597 9.510 1.00 56.66 97 THR A C 1
ATOM 792 O O . THR A 1 97 ? 16.393 -1.409 8.308 1.00 56.66 97 THR A O 1
ATOM 795 N N . SER A 1 98 ? 15.683 -1.139 10.398 1.00 49.59 98 SER A N 1
ATOM 796 C CA . SER A 1 98 ? 14.671 -0.142 10.035 1.00 49.59 98 SER A CA 1
ATOM 797 C C . SER A 1 98 ? 14.427 0.819 11.186 1.00 49.59 98 SER A C 1
ATOM 799 O O . SER A 1 98 ? 14.148 0.401 12.307 1.00 49.59 98 SER A O 1
ATOM 801 N N . LYS A 1 99 ? 14.512 2.115 10.878 1.00 53.19 99 LYS A N 1
ATOM 802 C CA . LYS A 1 99 ? 14.158 3.237 11.753 1.00 53.19 99 LYS A CA 1
ATOM 803 C C . LYS A 1 99 ? 12.628 3.378 11.844 1.00 53.19 99 LYS A C 1
ATOM 805 O O . LYS A 1 99 ? 12.050 4.284 11.260 1.00 53.19 99 LYS A O 1
ATOM 810 N N . GLY A 1 100 ? 11.975 2.434 12.516 1.00 59.50 100 GLY A N 1
ATOM 811 C CA . GLY A 1 100 ? 10.532 2.415 12.782 1.00 59.50 100 GLY A CA 1
ATOM 812 C C . GLY A 1 100 ? 10.114 1.060 13.353 1.00 59.50 100 GLY A C 1
ATOM 813 O O . GLY A 1 100 ? 10.786 0.064 13.071 1.00 59.50 100 GLY A O 1
ATOM 814 N N . LEU A 1 101 ? 9.035 1.005 14.150 1.00 59.94 101 LEU A N 1
ATOM 815 C CA . LEU A 1 101 ? 8.464 -0.265 14.623 1.00 59.94 101 LEU A CA 1
ATOM 816 C C . LEU A 1 101 ? 7.993 -1.074 13.411 1.00 59.94 101 LEU A C 1
ATOM 818 O O . LEU A 1 101 ? 6.894 -0.889 12.886 1.00 59.94 101 LEU A O 1
ATOM 822 N N . LYS A 1 102 ? 8.877 -1.934 12.910 1.00 66.19 102 LYS A N 1
ATOM 823 C CA . LYS A 1 102 ? 8.613 -2.755 11.740 1.00 66.19 102 LYS A CA 1
ATOM 824 C C . LYS A 1 102 ? 7.603 -3.825 12.130 1.00 66.19 102 LYS A C 1
ATOM 826 O O . LYS A 1 102 ? 7.893 -4.678 12.962 1.00 66.19 102 LYS A O 1
ATOM 831 N N . GLY A 1 103 ? 6.420 -3.746 11.530 1.00 79.31 103 GLY A N 1
ATOM 832 C CA . GLY A 1 103 ? 5.424 -4.807 11.612 1.00 79.31 103 GLY A CA 1
ATOM 833 C C . GLY A 1 103 ? 5.878 -6.080 10.899 1.00 79.31 103 GLY A C 1
ATOM 834 O O . GLY A 1 103 ? 6.912 -6.110 10.219 1.00 79.31 103 GLY A O 1
ATOM 835 N N . ARG A 1 104 ? 5.066 -7.129 11.022 1.00 90.19 104 ARG A N 1
ATOM 836 C CA . ARG A 1 104 ? 5.188 -8.334 10.201 1.00 90.19 104 ARG A CA 1
ATOM 837 C C . ARG A 1 104 ? 4.966 -7.965 8.724 1.00 90.19 104 ARG A C 1
ATOM 839 O O . ARG A 1 104 ? 4.405 -6.925 8.393 1.00 90.19 104 ARG A O 1
ATOM 846 N N . THR A 1 105 ? 5.459 -8.793 7.808 1.00 90.94 105 THR A N 1
ATOM 847 C CA . THR A 1 105 ? 5.075 -8.684 6.394 1.00 90.94 105 THR A CA 1
ATOM 848 C C . THR A 1 105 ? 3.650 -9.225 6.216 1.00 90.94 105 THR A C 1
ATOM 850 O O . THR A 1 105 ? 3.391 -10.331 6.703 1.00 90.94 105 THR A O 1
ATOM 853 N N . PRO A 1 106 ? 2.746 -8.511 5.514 1.00 93.94 106 PRO A N 1
ATOM 854 C CA . PRO A 1 106 ? 1.407 -9.017 5.228 1.00 93.94 106 PRO A CA 1
ATOM 855 C C . PRO A 1 106 ? 1.457 -10.350 4.477 1.00 93.94 106 PRO A C 1
ATOM 857 O O . PRO A 1 106 ? 2.283 -10.534 3.579 1.00 93.94 106 PRO A O 1
ATOM 860 N N . THR A 1 107 ? 0.566 -11.275 4.820 1.00 95.81 107 THR A N 1
ATOM 861 C CA . THR A 1 107 ? 0.329 -12.480 4.023 1.00 95.81 107 THR A CA 1
ATOM 862 C C . THR A 1 107 ? -0.373 -12.117 2.711 1.00 95.81 107 THR A C 1
ATOM 864 O O . THR A 1 107 ? -0.875 -11.005 2.525 1.00 95.81 107 THR A O 1
ATOM 867 N N . ALA A 1 108 ? -0.454 -13.069 1.779 1.00 96.81 108 ALA A N 1
ATOM 868 C CA . ALA A 1 108 ? -1.174 -12.850 0.527 1.00 96.81 108 ALA A CA 1
ATOM 869 C C . ALA A 1 108 ? -2.680 -12.596 0.746 1.00 96.81 108 ALA A C 1
ATOM 871 O O . ALA A 1 108 ? -3.278 -11.813 0.011 1.00 96.81 108 ALA A O 1
ATOM 872 N N . SER A 1 109 ? -3.299 -13.240 1.745 1.00 95.06 109 SER A N 1
ATOM 873 C CA . SER A 1 109 ? -4.712 -13.020 2.084 1.00 95.06 109 SER A CA 1
ATOM 874 C C . SER A 1 109 ? -4.940 -11.646 2.706 1.00 95.06 109 SER A C 1
ATOM 876 O O . SER A 1 109 ? -5.868 -10.952 2.296 1.00 95.06 109 SER A O 1
ATOM 878 N N . GLU A 1 110 ? -4.070 -11.223 3.624 1.00 96.00 110 GLU A N 1
ATOM 879 C CA . GLU A 1 110 ? -4.114 -9.880 4.206 1.00 96.00 110 GLU A CA 1
ATOM 880 C C . GLU A 1 110 ? -3.921 -8.806 3.139 1.00 96.00 110 GLU A C 1
ATOM 882 O O . GLU A 1 110 ? -4.644 -7.816 3.126 1.00 96.00 110 GLU A O 1
ATOM 887 N N . ARG A 1 111 ? -2.990 -9.016 2.200 1.00 97.44 111 ARG A N 1
ATOM 888 C CA . ARG A 1 111 ? -2.757 -8.061 1.116 1.00 97.44 111 ARG A CA 1
ATOM 889 C C . ARG A 1 111 ? -3.993 -7.879 0.237 1.00 97.44 111 ARG A C 1
ATOM 891 O O . ARG A 1 111 ? -4.352 -6.746 -0.051 1.00 97.44 111 ARG A O 1
ATOM 898 N N . ARG A 1 112 ? -4.678 -8.969 -0.125 1.00 97.69 112 ARG A N 1
ATOM 899 C CA . ARG A 1 112 ? -5.945 -8.890 -0.872 1.00 97.69 112 ARG A CA 1
ATOM 900 C C . ARG A 1 112 ? -7.016 -8.115 -0.106 1.00 97.69 112 ARG A C 1
ATOM 902 O O . ARG A 1 112 ? -7.709 -7.310 -0.712 1.00 97.69 112 ARG A O 1
ATOM 909 N N . ALA A 1 113 ? -7.129 -8.327 1.207 1.00 97.19 113 ALA A N 1
ATOM 910 C CA . ALA A 1 113 ? -8.053 -7.558 2.039 1.00 97.19 113 ALA A CA 1
ATOM 911 C C . ALA A 1 113 ? -7.690 -6.063 2.042 1.00 97.19 113 ALA A C 1
ATOM 913 O O . ALA A 1 113 ? -8.555 -5.234 1.786 1.00 97.19 113 ALA A O 1
ATOM 914 N N . MET A 1 114 ? -6.412 -5.715 2.228 1.00 97.56 114 MET A N 1
ATOM 915 C CA . MET A 1 114 ? -5.943 -4.325 2.143 1.00 97.56 114 MET A CA 1
ATOM 916 C C . MET A 1 114 ? -6.252 -3.684 0.789 1.00 97.56 114 MET A C 1
ATOM 918 O O . MET A 1 114 ? -6.686 -2.538 0.752 1.00 97.56 114 MET A O 1
ATOM 922 N N . ASP A 1 115 ? -6.030 -4.403 -0.313 1.00 98.19 115 ASP A N 1
ATOM 923 C CA . ASP A 1 115 ? -6.267 -3.888 -1.664 1.00 98.19 115 ASP A CA 1
ATOM 924 C C . ASP A 1 115 ? -7.771 -3.685 -1.947 1.00 98.19 115 ASP A C 1
ATOM 926 O O . ASP A 1 115 ? -8.130 -2.808 -2.728 1.00 98.19 115 ASP A O 1
ATOM 930 N N . LEU A 1 116 ? -8.659 -4.475 -1.326 1.00 98.12 116 LEU A N 1
ATOM 931 C CA . LEU A 1 116 ? -10.111 -4.262 -1.381 1.00 98.12 116 LEU A CA 1
ATOM 932 C C . LEU A 1 116 ? -10.526 -3.054 -0.536 1.00 98.12 116 LEU A C 1
ATOM 934 O O . LEU A 1 116 ? -11.200 -2.160 -1.037 1.00 98.12 116 LEU A O 1
ATOM 938 N N . ILE A 1 117 ? -10.075 -3.001 0.720 1.00 98.31 117 ILE A N 1
ATOM 939 C CA . ILE A 1 117 ? -10.398 -1.920 1.661 1.00 98.31 117 ILE A CA 1
ATOM 940 C C . ILE A 1 117 ? -9.866 -0.576 1.154 1.00 98.31 117 ILE A C 1
ATOM 942 O O . ILE A 1 117 ? -10.549 0.437 1.243 1.00 98.31 117 ILE A O 1
ATOM 946 N N . GLY A 1 118 ? -8.668 -0.559 0.569 1.00 97.75 118 GL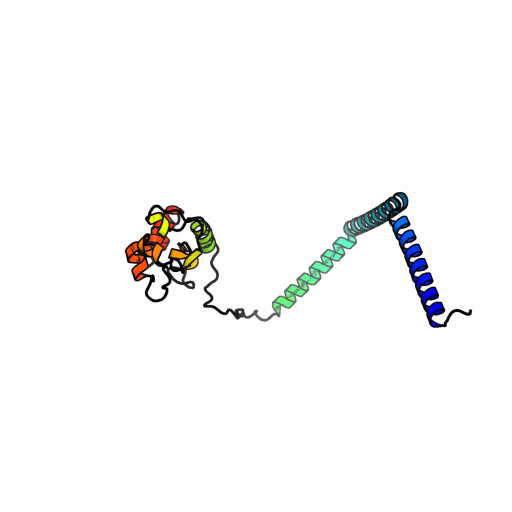Y A N 1
ATOM 947 C CA . GLY A 1 118 ? -8.034 0.649 0.043 1.00 97.75 118 GLY A CA 1
ATOM 948 C C . GLY A 1 118 ? -8.719 1.262 -1.182 1.00 97.75 118 GLY A C 1
ATOM 949 O O . GLY A 1 118 ? -8.293 2.324 -1.623 1.00 97.75 118 GLY A O 1
ATOM 950 N N . LYS A 1 119 ? -9.748 0.612 -1.743 1.00 97.69 119 LYS A N 1
ATOM 951 C CA . LYS A 1 119 ? -10.597 1.180 -2.804 1.00 97.69 119 LYS A CA 1
ATOM 952 C C . LYS A 1 119 ? -11.799 1.946 -2.259 1.00 97.69 119 LYS A C 1
ATOM 954 O O . LYS A 1 119 ? -12.461 2.630 -3.032 1.00 97.69 119 LYS A O 1
ATOM 959 N N . LEU A 1 120 ? -12.106 1.801 -0.971 1.00 98.06 120 LEU A N 1
ATOM 960 C CA . LEU A 1 120 ? -13.184 2.545 -0.336 1.00 98.06 120 LEU A CA 1
ATOM 961 C C . LEU A 1 120 ? -12.753 3.994 -0.059 1.00 98.06 120 LEU A C 1
ATOM 963 O O . LEU A 1 120 ? -11.573 4.241 0.213 1.00 98.06 120 LEU A O 1
ATOM 967 N N . PRO A 1 121 ? -13.701 4.948 -0.061 1.00 98.25 121 PRO A N 1
ATOM 968 C CA . PRO A 1 121 ? -13.458 6.272 0.489 1.00 98.25 121 PRO A CA 1
ATOM 969 C C . PRO A 1 121 ? -13.278 6.199 2.013 1.00 98.25 121 PRO A C 1
ATOM 971 O O . PRO A 1 121 ? -13.369 5.140 2.638 1.00 98.25 121 PRO A O 1
ATOM 974 N N . CYS A 1 122 ? -13.011 7.346 2.633 1.00 98.44 122 CYS A N 1
ATOM 975 C CA . CYS A 1 122 ? -12.893 7.443 4.079 1.00 98.44 122 CYS A CA 1
ATOM 976 C C . CYS A 1 122 ? -14.179 6.955 4.759 1.00 98.44 122 CYS A C 1
ATOM 978 O O . CYS A 1 122 ? -15.214 7.618 4.664 1.00 98.44 122 CYS A O 1
ATOM 980 N N . ILE A 1 123 ? -14.089 5.850 5.503 1.00 98.31 123 ILE A N 1
ATOM 981 C CA . ILE A 1 123 ? -15.260 5.240 6.149 1.00 98.31 123 ILE A CA 1
ATOM 982 C C . ILE A 1 123 ? -15.901 6.182 7.179 1.00 98.31 123 ILE A C 1
ATOM 984 O O . ILE A 1 123 ? -17.118 6.209 7.341 1.00 98.31 123 ILE A O 1
ATOM 988 N N . ALA A 1 124 ? -15.087 7.003 7.849 1.00 97.81 124 ALA A N 1
ATOM 989 C CA . ALA A 1 124 ? -15.581 7.981 8.810 1.00 97.81 124 ALA A CA 1
ATOM 990 C C . ALA A 1 124 ? -16.302 9.150 8.120 1.00 97.81 124 ALA A C 1
ATOM 992 O O . ALA A 1 124 ? -17.362 9.553 8.584 1.00 97.81 124 ALA A O 1
ATOM 993 N N . CYS A 1 125 ? -15.792 9.658 6.989 1.00 97.81 125 CYS A N 1
ATOM 994 C CA . CYS A 1 125 ? -16.507 10.676 6.209 1.00 97.81 125 CYS A CA 1
ATOM 995 C C . CYS A 1 125 ? -17.854 10.144 5.706 1.00 97.81 125 CYS A C 1
ATOM 997 O O . CYS A 1 125 ? -18.861 10.848 5.795 1.00 97.81 125 CYS A O 1
ATOM 999 N N . GLU A 1 126 ? -17.875 8.899 5.224 1.00 96.88 126 GLU A N 1
ATOM 1000 C CA . GLU A 1 126 ? -19.068 8.287 4.638 1.00 96.88 126 GLU A CA 1
ATOM 1001 C C . GLU A 1 126 ? -20.207 8.166 5.656 1.00 96.88 126 GLU A C 1
ATOM 1003 O O . GLU A 1 126 ? -21.359 8.446 5.327 1.00 96.88 126 GLU A O 1
ATOM 1008 N N . LYS A 1 127 ? -19.888 7.866 6.923 1.00 96.00 127 LYS A N 1
ATOM 1009 C CA . LYS A 1 127 ? -20.866 7.837 8.023 1.00 96.00 127 LYS A CA 1
ATOM 1010 C C . LYS A 1 127 ? -21.616 9.165 8.197 1.00 96.00 127 LYS A C 1
ATOM 1012 O O . LYS A 1 127 ? -22.756 9.176 8.650 1.00 96.00 127 LYS A O 1
ATOM 1017 N N . HIS A 1 128 ? -20.991 10.274 7.810 1.00 96.12 128 HIS A N 1
ATOM 1018 C CA . HIS A 1 128 ? -21.573 11.616 7.864 1.00 96.12 128 HIS A CA 1
ATOM 1019 C C . HIS A 1 128 ? -22.053 12.113 6.494 1.00 96.12 128 HIS A C 1
ATOM 1021 O O . HIS A 1 128 ? -22.171 13.321 6.283 1.00 96.12 128 HIS A O 1
ATOM 1027 N N . GLY A 1 129 ? -22.286 11.200 5.545 1.00 95.81 129 GLY A N 1
ATOM 1028 C CA . GLY A 1 129 ? -22.786 11.515 4.206 1.00 95.81 129 GLY A CA 1
ATOM 1029 C C . GLY A 1 129 ? -21.774 12.230 3.308 1.00 95.81 129 GLY A C 1
ATOM 1030 O O . GLY A 1 129 ? -22.173 12.897 2.356 1.00 95.81 129 GLY A O 1
ATOM 1031 N N . ARG A 1 130 ? -20.471 12.136 3.610 1.00 95.75 130 ARG A N 1
ATOM 1032 C CA . ARG A 1 130 ? -19.396 12.759 2.825 1.00 95.75 130 ARG A CA 1
ATOM 1033 C C . ARG A 1 130 ? -18.514 11.713 2.165 1.00 95.75 130 ARG A C 1
ATOM 1035 O O . ARG A 1 130 ? -18.102 10.749 2.797 1.00 95.75 130 ARG A O 1
ATOM 1042 N N . GLU A 1 131 ? -18.124 11.962 0.923 1.00 95.12 131 GLU A N 1
ATOM 1043 C CA . GLU A 1 131 ? -17.172 11.112 0.216 1.00 95.12 131 GLU A CA 1
ATOM 1044 C C . GLU A 1 131 ? -15.782 11.754 0.211 1.00 95.12 131 GLU A C 1
ATOM 1046 O O . GLU A 1 131 ? -15.615 12.914 -0.164 1.00 95.12 131 GLU A O 1
ATOM 1051 N N . ASN A 1 132 ? -14.768 10.999 0.636 1.00 96.12 132 ASN A N 1
ATOM 1052 C CA . ASN A 1 132 ? -13.375 11.405 0.490 1.00 96.12 132 ASN A CA 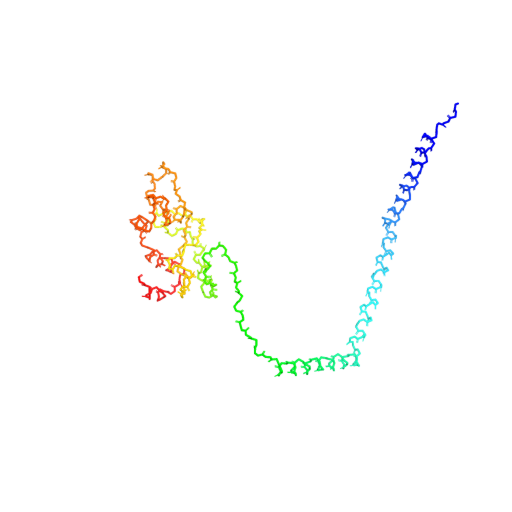1
ATOM 1053 C C . ASN A 1 132 ? -12.538 10.219 -0.010 1.00 96.12 132 ASN A C 1
ATOM 1055 O O . ASN A 1 132 ? -12.217 9.338 0.792 1.00 96.12 132 ASN A O 1
ATOM 1059 N N . PRO A 1 133 ? -12.173 10.181 -1.302 1.00 96.56 133 PRO A N 1
ATOM 1060 C CA . PRO A 1 133 ? -11.425 9.065 -1.878 1.00 96.56 133 PRO A CA 1
ATOM 1061 C C . PRO A 1 133 ? -9.937 9.072 -1.493 1.00 96.56 133 PRO A C 1
ATOM 1063 O O . PRO A 1 133 ? -9.248 8.067 -1.660 1.00 96.56 133 PRO A O 1
ATOM 1066 N N . MET A 1 134 ? -9.412 10.188 -0.974 1.00 97.19 134 MET A N 1
ATOM 1067 C CA . MET A 1 134 ? -7.998 10.323 -0.627 1.00 97.19 134 MET A CA 1
ATOM 1068 C C . MET A 1 134 ? -7.739 9.757 0.768 1.00 97.19 134 MET A C 1
ATOM 1070 O O . MET A 1 134 ? -7.817 10.468 1.773 1.00 97.19 134 MET A O 1
ATOM 1074 N N . ILE A 1 135 ? -7.427 8.462 0.816 1.00 98.12 135 ILE A N 1
ATOM 1075 C CA . ILE A 1 135 ? -7.266 7.708 2.060 1.00 98.12 135 ILE A CA 1
ATO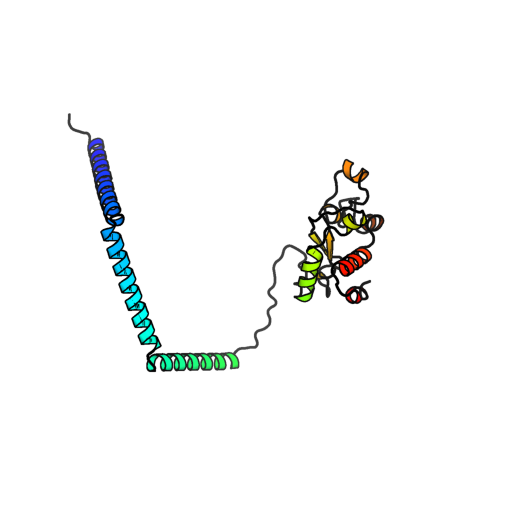M 1076 C C . ILE A 1 135 ? -5.848 7.193 2.282 1.00 98.12 135 ILE A C 1
ATOM 1078 O O . ILE A 1 135 ? -5.018 7.065 1.383 1.00 98.12 135 ILE A O 1
ATOM 1082 N N . SER A 1 136 ? -5.604 6.830 3.531 1.00 97.69 136 SER A N 1
ATOM 1083 C CA . SER A 1 136 ? -4.499 5.996 3.971 1.00 97.69 136 SER A CA 1
ATOM 1084 C C . SER A 1 136 ? -5.045 4.913 4.901 1.00 97.69 136 SER A C 1
ATOM 1086 O O . SER A 1 136 ? -6.054 5.111 5.579 1.00 97.69 136 SER A O 1
ATOM 1088 N N . LEU A 1 137 ? -4.407 3.742 4.898 1.00 97.75 137 LEU A N 1
ATOM 1089 C CA . LEU A 1 137 ? -4.850 2.614 5.714 1.00 97.75 137 LEU A CA 1
ATOM 1090 C C . LEU A 1 137 ? -4.339 2.760 7.151 1.00 97.75 137 LEU A C 1
ATOM 1092 O O . LEU A 1 137 ? -3.128 2.744 7.391 1.00 97.75 137 LEU A O 1
ATOM 1096 N N . HIS A 1 138 ? -5.275 2.855 8.089 1.00 97.25 138 HIS A N 1
ATOM 1097 C CA . HIS A 1 138 ? -5.036 2.900 9.530 1.00 97.25 138 HIS A CA 1
ATOM 1098 C C . HIS A 1 138 ? -5.122 1.498 10.133 1.00 97.25 138 HIS A C 1
ATOM 1100 O O . HIS A 1 138 ? -6.105 0.802 9.910 1.00 97.25 138 HIS A O 1
ATOM 1106 N N . HIS A 1 139 ? -4.124 1.077 10.913 1.00 96.06 139 HIS A N 1
ATOM 1107 C CA . HIS A 1 139 ? -4.127 -0.222 11.604 1.00 96.06 139 HIS A CA 1
ATOM 1108 C C . HIS A 1 139 ? -4.862 -0.136 12.944 1.00 96.06 139 HIS A C 1
ATOM 1110 O O . HIS A 1 139 ? -4.423 0.596 13.831 1.00 96.06 139 HIS A O 1
ATOM 1116 N N . VAL A 1 140 ? -5.903 -0.952 13.139 1.00 94.69 140 VAL A N 1
ATOM 1117 C CA . VAL A 1 140 ? -6.694 -0.958 14.386 1.00 94.69 140 VAL A CA 1
ATOM 1118 C C . VAL A 1 140 ? -5.982 -1.727 15.505 1.00 94.69 140 VAL A C 1
ATOM 1120 O O . VAL A 1 140 ? -5.807 -1.215 16.613 1.00 94.69 140 VAL A O 1
ATOM 1123 N N . TYR A 1 141 ? -5.504 -2.937 15.194 1.00 91.06 141 TYR A N 1
ATOM 1124 C CA . TYR A 1 141 ? -4.931 -3.883 16.164 1.00 91.06 141 TYR A CA 1
ATOM 1125 C C . TYR A 1 141 ? -3.417 -4.084 15.974 1.00 91.06 141 TYR A C 1
ATOM 1127 O O . TYR A 1 141 ? -2.890 -5.193 16.056 1.00 91.06 141 TYR A O 1
ATOM 1135 N N . GLY A 1 142 ? -2.690 -2.994 15.712 1.00 89.94 142 GLY A N 1
ATOM 1136 C CA . GLY A 1 142 ? -1.236 -3.024 15.533 1.00 89.94 142 GLY A CA 1
ATOM 1137 C C . GLY A 1 142 ? -0.796 -3.626 14.193 1.00 89.94 142 GLY A C 1
ATOM 1138 O O . GLY A 1 142 ? -1.529 -3.601 13.212 1.00 89.94 142 GLY A O 1
ATOM 1139 N N . ARG A 1 143 ? 0.456 -4.100 14.114 1.00 91.81 143 ARG A N 1
ATOM 1140 C CA . ARG A 1 143 ? 1.087 -4.538 12.844 1.00 91.81 143 ARG A CA 1
ATOM 1141 C C . ARG A 1 143 ? 1.774 -5.903 12.915 1.00 91.81 143 ARG A C 1
ATOM 1143 O O . ARG A 1 143 ? 2.541 -6.247 12.019 1.00 91.81 143 ARG A O 1
ATOM 1150 N N . THR A 1 144 ? 1.605 -6.637 14.008 1.00 89.12 144 THR A N 1
ATOM 1151 C CA . THR A 1 144 ? 2.374 -7.862 14.293 1.00 89.12 144 THR A CA 1
ATOM 1152 C C . THR A 1 144 ? 1.495 -9.081 14.517 1.00 89.12 144 THR A C 1
ATOM 1154 O O . THR A 1 144 ? 1.923 -10.186 14.183 1.00 89.12 144 THR A O 1
ATOM 1157 N N . THR A 1 145 ? 0.286 -8.886 15.039 1.00 87.94 145 THR A N 1
ATOM 1158 C CA . THR A 1 145 ? -0.689 -9.944 15.303 1.00 87.94 145 THR A CA 1
ATOM 1159 C C . THR A 1 145 ? -1.153 -10.631 14.015 1.00 87.94 145 THR A C 1
ATOM 1161 O O . THR A 1 145 ? -0.891 -10.193 12.883 1.00 87.94 145 THR A O 1
ATOM 1164 N N . GLU A 1 146 ? -1.797 -11.780 14.179 1.00 89.06 146 GLU A N 1
ATOM 1165 C CA . GLU A 1 146 ? -2.446 -12.461 13.067 1.00 89.06 146 GLU A CA 1
ATOM 1166 C C . GLU A 1 146 ? -3.560 -11.579 12.497 1.00 89.06 146 GLU A C 1
ATOM 1168 O O . GLU A 1 146 ? -4.268 -10.904 13.241 1.00 89.06 146 GLU A O 1
ATOM 1173 N N . ASN A 1 147 ? -3.661 -11.532 11.167 1.00 91.31 147 ASN A N 1
ATOM 1174 C CA . ASN A 1 147 ? -4.612 -10.690 10.436 1.00 91.31 147 ASN A CA 1
ATOM 1175 C C . ASN A 1 147 ? -4.523 -9.177 10.726 1.00 91.31 147 ASN A C 1
ATOM 1177 O O . ASN A 1 147 ? -5.362 -8.421 10.240 1.00 91.31 147 ASN A O 1
ATOM 1181 N N . ALA A 1 148 ? -3.483 -8.695 11.423 1.00 92.88 148 ALA A N 1
ATOM 1182 C CA . ALA A 1 148 ? -3.286 -7.277 11.739 1.00 92.88 148 ALA A CA 1
ATOM 1183 C C . ALA A 1 148 ? -3.422 -6.368 10.510 1.00 92.88 148 ALA A C 1
ATOM 1185 O O . ALA A 1 148 ? -3.953 -5.264 10.588 1.00 92.88 148 ALA A O 1
ATOM 1186 N N . HIS A 1 149 ? -2.954 -6.839 9.354 1.00 95.25 149 HIS A N 1
ATOM 1187 C CA . HIS A 1 149 ? -2.999 -6.075 8.113 1.00 95.25 149 HIS A CA 1
ATOM 1188 C C . HIS A 1 149 ? -4.357 -6.146 7.404 1.00 95.25 149 HIS A C 1
ATOM 1190 O O . HIS A 1 149 ? -4.622 -5.309 6.552 1.00 95.25 149 HIS A O 1
ATOM 1196 N N . ALA A 1 150 ? -5.217 -7.101 7.758 1.00 95.19 150 ALA A N 1
ATOM 1197 C CA . ALA A 1 150 ? -6.612 -7.136 7.329 1.00 95.19 150 ALA A CA 1
ATOM 1198 C C . ALA A 1 150 ? -7.523 -6.290 8.239 1.00 95.19 150 ALA A C 1
ATOM 1200 O O . ALA A 1 150 ? -8.625 -5.933 7.828 1.00 95.19 150 ALA A O 1
ATOM 1201 N N . TYR A 1 151 ? -7.079 -5.946 9.452 1.00 95.94 151 TYR A N 1
ATOM 1202 C CA . TYR A 1 151 ? -7.819 -5.092 10.385 1.00 95.94 151 TYR A CA 1
ATOM 1203 C C . TYR A 1 151 ? -7.420 -3.624 10.233 1.00 95.94 151 TYR A C 1
ATOM 1205 O O . TYR A 1 151 ? -6.780 -3.023 11.106 1.00 95.94 151 TYR A O 1
ATOM 1213 N N . VAL A 1 152 ? -7.768 -3.070 9.073 1.00 97.44 152 VAL A N 1
ATOM 1214 C CA . VAL A 1 152 ? -7.433 -1.700 8.690 1.00 97.44 152 VAL A CA 1
ATOM 1215 C C . VAL A 1 152 ? -8.669 -0.892 8.317 1.00 97.44 152 VAL A C 1
ATOM 1217 O O . VAL A 1 152 ? -9.615 -1.427 7.747 1.00 97.44 152 VAL A O 1
ATOM 1220 N N . LEU A 1 153 ? -8.634 0.408 8.608 1.00 98.38 153 LEU A N 1
ATOM 1221 C CA . LEU A 1 153 ? -9.665 1.367 8.216 1.00 98.38 153 LEU A CA 1
ATOM 1222 C C . LEU A 1 153 ? -9.137 2.280 7.099 1.00 98.38 153 LEU A C 1
ATOM 1224 O O . LEU A 1 153 ? -8.015 2.785 7.220 1.00 98.38 153 LEU A O 1
ATOM 1228 N N . PRO A 1 154 ? -9.913 2.532 6.032 1.00 98.44 154 PRO A N 1
ATOM 1229 C CA . PRO A 1 154 ? -9.593 3.558 5.052 1.00 98.44 154 PRO A CA 1
ATOM 1230 C C . PRO A 1 154 ? -9.978 4.917 5.645 1.00 98.44 154 PRO A C 1
ATOM 1232 O O . PRO A 1 154 ? -11.160 5.214 5.811 1.00 98.44 154 PRO A O 1
ATOM 1235 N N . LEU A 1 155 ? -8.987 5.733 6.010 1.00 98.50 155 LEU A N 1
ATOM 1236 C CA . LEU A 1 155 ? -9.206 7.048 6.619 1.00 98.50 155 LEU A CA 1
ATOM 1237 C C . LEU A 1 155 ? -8.532 8.145 5.794 1.00 98.50 155 LEU A C 1
ATOM 1239 O O . LEU A 1 155 ? -7.394 7.987 5.347 1.00 98.50 155 LEU A O 1
ATOM 1243 N N . CYS A 1 156 ? -9.214 9.279 5.618 1.00 98.06 156 CYS A N 1
ATOM 1244 C CA . CYS A 1 156 ? -8.595 10.477 5.053 1.00 98.06 156 CYS A CA 1
ATOM 1245 C C . CYS A 1 156 ? -7.541 11.045 6.014 1.00 98.06 156 CYS A C 1
ATOM 1247 O O . CYS A 1 156 ? -7.505 10.679 7.191 1.00 98.06 156 CYS A O 1
ATOM 1249 N N . CYS A 1 157 ? -6.696 11.968 5.548 1.00 97.06 157 CYS A N 1
ATOM 1250 C CA . CYS A 1 157 ? -5.669 12.576 6.403 1.00 97.06 157 CYS A CA 1
ATOM 1251 C C . CYS A 1 157 ? -6.259 13.180 7.690 1.00 97.06 157 CYS A C 1
ATOM 1253 O O . CYS A 1 157 ? -5.685 12.999 8.759 1.00 97.06 157 CYS A O 1
ATOM 1255 N N . TYR A 1 158 ? -7.437 13.808 7.622 1.00 97.25 158 TYR A N 1
ATOM 1256 C CA . TYR A 1 158 ? -8.061 14.467 8.773 1.00 97.25 158 TYR A CA 1
ATOM 1257 C C . TYR A 1 158 ? -8.677 13.515 9.801 1.00 97.25 158 TYR A C 1
ATOM 1259 O O . TYR A 1 158 ? -8.726 13.835 10.984 1.00 97.25 158 TYR A O 1
ATOM 1267 N N . HIS A 1 159 ? -9.096 12.324 9.371 1.00 97.94 159 HIS A N 1
ATOM 1268 C CA . HIS A 1 159 ? -9.538 11.255 10.270 1.00 97.94 159 HIS A CA 1
ATOM 1269 C C . HIS A 1 159 ? -8.393 10.338 10.707 1.00 97.94 159 HIS A C 1
ATOM 1271 O O . HIS A 1 159 ? -8.527 9.640 11.709 1.00 97.94 159 HIS A O 1
ATOM 1277 N N . HIS A 1 160 ? -7.256 10.352 10.011 1.00 97.44 160 HIS A N 1
ATOM 1278 C CA . HIS A 1 160 ? -6.094 9.540 10.355 1.00 97.44 160 HIS A CA 1
ATOM 1279 C C . HIS A 1 160 ? -5.146 10.275 11.309 1.00 97.44 160 HIS A C 1
ATOM 1281 O O . HIS A 1 160 ? -5.014 9.890 12.472 1.00 97.44 160 HIS A O 1
ATOM 1287 N N . ASP A 1 161 ? -4.482 11.333 10.841 1.00 95.50 161 ASP A N 1
ATOM 1288 C CA . ASP A 1 161 ? -3.321 11.902 11.526 1.00 95.50 161 ASP A CA 1
ATOM 1289 C C . ASP A 1 161 ? -3.154 13.415 11.381 1.00 95.50 161 ASP A C 1
ATOM 1291 O O . ASP A 1 161 ? -2.166 13.953 11.862 1.00 95.50 161 ASP A O 1
ATOM 1295 N N . THR A 1 162 ? -4.062 14.125 10.729 1.00 95.81 162 THR A N 1
ATOM 1296 C CA . THR A 1 162 ? -3.945 15.564 10.490 1.00 95.81 162 THR A CA 1
ATOM 1297 C C . THR A 1 162 ? -5.080 16.284 11.197 1.00 95.81 162 THR A C 1
ATOM 1299 O O . THR A 1 162 ? -6.230 15.873 11.134 1.00 95.81 162 THR A O 1
ATOM 1302 N N . LEU A 1 163 ? -4.770 17.372 11.901 1.00 95.19 163 LEU A N 1
ATOM 1303 C CA . LEU A 1 163 ? -5.797 18.177 12.551 1.00 95.19 163 LEU A CA 1
ATOM 1304 C C . LEU A 1 163 ? -6.312 19.241 11.579 1.00 95.19 163 LEU A C 1
ATOM 1306 O O . LEU A 1 163 ? -5.515 19.987 11.012 1.00 95.19 163 LEU A O 1
ATOM 1310 N N . LEU A 1 164 ? -7.633 19.330 11.426 1.00 94.12 164 LEU A N 1
ATOM 1311 C CA . LEU A 1 164 ? -8.283 20.367 10.623 1.00 94.12 164 LEU A CA 1
ATOM 1312 C C . LEU A 1 164 ? -8.024 21.774 11.230 1.00 94.12 164 LEU A C 1
ATOM 1314 O O . LEU A 1 164 ? -7.929 21.904 12.464 1.00 94.12 164 LEU A O 1
ATOM 1318 N N . PRO A 1 165 ? -7.925 22.845 10.417 1.00 93.31 165 PRO A N 1
ATOM 1319 C CA . PRO A 1 165 ? -7.823 24.216 10.919 1.00 93.31 165 PRO A CA 1
ATOM 1320 C C . PRO A 1 165 ? -8.975 24.581 11.862 1.00 93.31 165 PRO A C 1
ATOM 1322 O O . PRO A 1 165 ? -10.068 24.025 11.781 1.00 93.31 165 PRO A O 1
ATOM 1325 N N . LYS A 1 166 ? -8.738 25.519 12.790 1.00 91.25 166 LYS A N 1
ATOM 1326 C CA . LYS A 1 166 ? -9.696 25.846 13.864 1.00 91.25 166 LYS A CA 1
ATOM 1327 C C . LYS A 1 166 ? -11.091 26.199 13.331 1.00 91.25 166 LYS A C 1
ATOM 1329 O O . LYS A 1 166 ? -12.063 25.639 13.821 1.00 91.25 166 LYS A O 1
ATOM 1334 N N . GLU A 1 167 ? -11.159 27.071 12.332 1.00 92.12 167 GLU A N 1
ATOM 1335 C CA . GLU A 1 167 ? -12.419 27.561 11.755 1.00 92.12 167 GLU A CA 1
ATOM 1336 C C . GLU A 1 167 ? -13.243 26.445 11.100 1.00 92.12 167 GLU A C 1
ATOM 1338 O O . GLU A 1 167 ? -14.470 26.457 11.135 1.00 92.12 167 GLU A O 1
ATOM 1343 N N . GLU A 1 168 ? -12.576 25.445 10.523 1.00 92.56 168 GLU A N 1
ATOM 1344 C CA . GLU A 1 168 ? -13.245 24.301 9.906 1.00 92.56 168 GLU A CA 1
ATOM 1345 C C . GLU A 1 168 ? -13.671 23.255 10.940 1.00 92.56 168 GLU A C 1
ATOM 1347 O O . GLU A 1 168 ? -14.711 22.624 10.768 1.00 92.56 168 GLU A O 1
ATOM 1352 N N . ARG A 1 169 ? -12.929 23.096 12.047 1.00 92.00 169 ARG A N 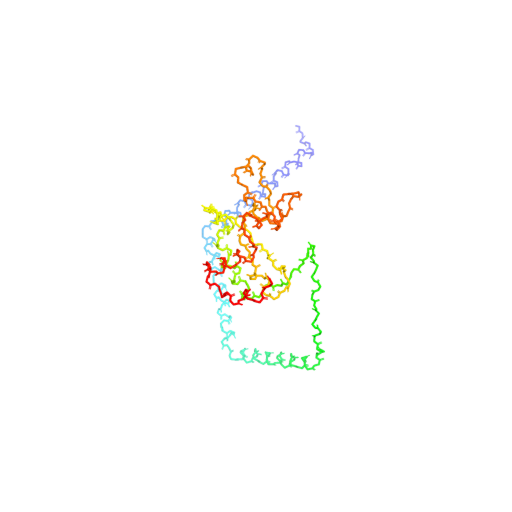1
ATOM 1353 C CA . ARG A 1 169 ? -13.315 22.176 13.137 1.00 92.00 169 ARG A CA 1
ATOM 1354 C C . ARG A 1 169 ? -14.622 22.567 13.810 1.00 92.00 169 ARG A C 1
ATOM 1356 O O . ARG A 1 169 ? -15.337 21.691 14.277 1.00 92.00 169 ARG A O 1
ATOM 1363 N N . GLU A 1 170 ? -14.928 23.858 13.866 1.00 90.38 170 GLU A N 1
ATOM 1364 C CA . GLU A 1 170 ? -16.205 24.344 14.400 1.00 90.38 170 GLU A CA 1
ATOM 1365 C C . GLU A 1 170 ? -17.380 23.963 13.483 1.00 90.38 170 GLU A C 1
ATOM 1367 O O . GLU A 1 170 ? -18.479 23.713 13.969 1.00 90.38 170 GLU A O 1
ATOM 1372 N N . LYS A 1 171 ? -17.137 23.839 12.170 1.00 93.25 171 LYS A N 1
ATOM 1373 C CA . LYS A 1 171 ? -18.133 23.400 11.178 1.00 93.25 171 LYS A CA 1
ATOM 1374 C C . LYS A 1 171 ? -18.260 21.877 11.105 1.00 93.25 171 LYS A C 1
ATOM 1376 O O . LYS A 1 171 ? -19.354 21.368 10.887 1.00 93.25 171 LYS A O 1
ATOM 1381 N N . TYR A 1 172 ? -17.150 21.163 11.289 1.00 93.75 172 TYR A N 1
ATOM 1382 C CA . TYR A 1 172 ? -17.069 19.706 11.183 1.00 93.75 172 TYR A CA 1
ATOM 1383 C C . TYR A 1 172 ? -16.510 19.089 12.474 1.00 93.75 172 TYR A C 1
ATOM 1385 O O . TYR A 1 172 ? -15.337 18.700 12.519 1.00 93.75 172 TYR A O 1
ATOM 1393 N N . PRO A 1 173 ? -17.328 18.980 13.537 1.00 92.44 173 PRO A N 1
ATOM 1394 C CA . PRO A 1 173 ? -16.873 18.465 14.829 1.00 92.44 173 PRO A CA 1
ATOM 1395 C C . PRO A 1 173 ? -16.419 16.997 14.776 1.00 92.44 173 PRO A C 1
ATOM 1397 O O . PRO A 1 173 ? -15.642 16.564 15.622 1.00 92.44 173 PRO A O 1
ATOM 1400 N N . ASP A 1 174 ? -16.857 16.229 13.776 1.00 94.81 174 ASP A N 1
ATOM 1401 C CA . ASP A 1 174 ? -16.476 14.828 13.585 1.00 94.81 174 ASP A CA 1
ATOM 1402 C C . ASP A 1 174 ? -15.122 14.621 12.876 1.00 94.81 174 ASP A C 1
ATOM 1404 O O . ASP A 1 174 ? -14.572 13.513 12.906 1.00 94.81 174 ASP A O 1
ATOM 1408 N N . MET A 1 175 ? -14.563 15.673 12.264 1.00 95.50 175 MET A N 1
ATOM 1409 C CA . MET A 1 175 ? -13.296 15.649 11.517 1.00 95.50 175 MET A CA 1
ATOM 1410 C C . MET A 1 175 ? -12.099 15.755 12.469 1.00 95.50 175 MET A C 1
ATOM 1412 O O . MET A 1 175 ? -11.321 16.714 12.460 1.00 95.50 175 MET A O 1
ATOM 1416 N N . LEU A 1 176 ? -11.976 14.747 13.329 1.00 95.94 176 LEU A N 1
ATOM 1417 C CA . LEU A 1 176 ? -10.892 14.601 14.290 1.00 95.94 176 LEU A CA 1
ATOM 1418 C C . LEU A 1 176 ? -10.006 13.405 13.920 1.00 95.94 176 LEU A C 1
ATOM 1420 O O . LEU A 1 176 ? -10.537 12.352 13.568 1.00 95.94 176 LEU A O 1
ATOM 1424 N N . PRO A 1 177 ? -8.673 13.515 14.055 1.00 97.50 177 PRO A N 1
ATOM 1425 C CA . PRO A 1 177 ? -7.777 12.415 13.730 1.00 97.50 177 PRO A CA 1
ATOM 1426 C C . PRO A 1 177 ? -7.800 11.339 14.820 1.00 97.50 177 PRO A C 1
ATOM 1428 O O . PRO A 1 177 ? -7.750 11.639 16.018 1.00 97.50 177 PRO A O 1
ATOM 1431 N N . VAL A 1 178 ? -7.811 10.065 14.422 1.00 97.31 178 VAL A N 1
ATOM 1432 C CA . VAL A 1 178 ? -7.697 8.927 15.349 1.00 97.31 178 VAL A CA 1
ATOM 1433 C C . VAL A 1 178 ? -6.348 8.937 16.076 1.00 97.31 178 VAL A C 1
ATOM 1435 O O . VAL A 1 178 ? -6.268 8.576 17.254 1.00 97.31 178 VAL A O 1
ATOM 1438 N N . HIS A 1 179 ? -5.287 9.416 15.418 1.00 95.88 179 HIS A N 1
ATOM 1439 C CA . HIS A 1 179 ? -4.012 9.725 16.053 1.00 95.88 179 HIS A CA 1
ATOM 1440 C C . HIS A 1 179 ? -4.035 11.144 16.625 1.00 95.88 179 HIS A C 1
ATOM 1442 O O . HIS A 1 179 ? -4.026 12.131 15.890 1.00 95.88 179 HIS A O 1
ATOM 1448 N N . ALA A 1 180 ? -4.043 11.234 17.957 1.00 94.81 180 ALA A N 1
ATOM 1449 C CA . ALA A 1 180 ? -4.173 12.497 18.675 1.00 94.81 180 ALA A CA 1
ATOM 1450 C C . ALA A 1 180 ? -3.112 13.534 18.266 1.00 94.81 180 ALA A C 1
ATOM 1452 O O . ALA A 1 180 ? -1.927 13.222 18.113 1.00 94.81 180 ALA A O 1
ATOM 1453 N N . LYS A 1 181 ? -3.541 14.795 18.163 1.00 94.94 181 LYS A N 1
ATOM 1454 C CA . LYS A 1 181 ? -2.692 15.974 17.963 1.00 94.94 181 LYS A CA 1
ATOM 1455 C C . LYS A 1 181 ? -2.864 16.925 19.136 1.00 94.94 181 LYS A C 1
ATOM 1457 O O . LYS A 1 181 ? -3.780 17.748 19.184 1.00 94.94 181 LYS A O 1
ATOM 1462 N N . GLY A 1 182 ? -1.975 16.775 20.116 1.00 91.88 182 GLY A N 1
ATOM 1463 C CA . GLY A 1 182 ? -2.102 17.451 21.403 1.00 91.88 182 GLY A CA 1
ATOM 1464 C C . GLY A 1 182 ? -3.383 17.005 22.106 1.00 91.88 182 GLY A C 1
ATOM 1465 O O . GLY A 1 182 ? -3.573 15.817 22.348 1.00 91.88 182 GLY A O 1
ATOM 1466 N N . LYS A 1 183 ? -4.275 17.956 22.400 1.00 92.50 183 LYS A N 1
ATOM 1467 C CA . LYS A 1 183 ? -5.563 17.693 23.066 1.00 92.50 183 LYS A CA 1
ATOM 1468 C C . LYS A 1 183 ? -6.710 17.294 22.127 1.00 92.50 183 LYS A C 1
ATOM 1470 O O . LYS A 1 183 ? -7.808 17.041 22.615 1.00 92.50 183 LYS A O 1
ATOM 1475 N N . TYR A 1 184 ? -6.488 17.301 20.812 1.00 93.38 184 TYR A N 1
ATOM 1476 C CA . TYR A 1 184 ? -7.530 17.055 19.813 1.00 93.38 184 TYR A CA 1
ATOM 1477 C C . TYR A 1 184 ? -7.387 15.675 19.172 1.00 93.38 184 TYR A C 1
ATOM 1479 O O . TYR A 1 184 ? -6.277 15.243 18.849 1.00 93.38 184 TYR A O 1
ATOM 1487 N N . GLY A 1 185 ? -8.520 15.015 18.946 1.00 94.88 185 GLY A N 1
ATOM 1488 C CA . GLY A 1 185 ? -8.579 13.676 18.379 1.00 94.88 185 GLY A CA 1
ATOM 1489 C C . GLY A 1 185 ? -8.200 12.597 19.389 1.00 94.88 185 GLY A C 1
ATOM 1490 O O . GLY A 1 185 ? -8.495 12.696 20.582 1.00 94.88 185 GLY A O 1
ATOM 1491 N N . GLY A 1 186 ? -7.561 11.540 18.898 1.00 95.50 186 GLY A N 1
ATOM 1492 C CA . GLY A 1 186 ? -7.336 10.329 19.678 1.00 95.50 186 GLY A CA 1
ATOM 1493 C C . GLY A 1 186 ? -8.559 9.416 19.668 1.00 95.50 186 GLY A C 1
ATOM 1494 O O . GLY A 1 186 ? -9.687 9.866 19.471 1.00 95.50 186 GLY A O 1
ATOM 1495 N N . LYS A 1 187 ? -8.336 8.126 19.942 1.00 94.31 187 LYS A N 1
ATOM 1496 C CA . LYS A 1 187 ? -9.372 7.080 19.877 1.00 94.31 187 LYS A CA 1
ATOM 1497 C C . LYS A 1 187 ? -10.676 7.454 20.588 1.00 94.31 187 LYS A C 1
ATOM 1499 O O . LYS A 1 187 ? -11.739 7.218 20.035 1.00 94.31 187 LYS A O 1
ATOM 1504 N N . ARG A 1 188 ? -10.596 8.079 21.770 1.00 95.12 188 ARG A N 1
ATOM 1505 C CA . ARG A 1 188 ? -11.773 8.471 22.565 1.00 95.12 188 ARG A CA 1
ATOM 1506 C C . ARG A 1 188 ? -12.620 9.559 21.900 1.00 95.12 188 ARG A C 1
ATOM 1508 O O . ARG A 1 188 ? -13.826 9.391 21.809 1.00 95.12 188 ARG A O 1
ATOM 1515 N N . GLN A 1 189 ? -12.019 10.673 21.473 1.00 95.75 189 GLN A N 1
ATOM 1516 C CA . GLN A 1 189 ? -12.788 11.745 20.820 1.00 95.75 189 GLN A CA 1
ATOM 1517 C C . GLN A 1 189 ? -13.248 11.302 19.433 1.00 95.75 189 GLN A C 1
ATOM 1519 O O . GLN A 1 189 ? -14.383 11.549 19.045 1.00 95.75 189 GLN A O 1
ATOM 1524 N N . PHE A 1 190 ? -12.384 10.584 18.711 1.00 97.12 190 PHE A N 1
ATOM 1525 C CA . PHE A 1 190 ? -12.728 10.003 17.423 1.00 97.12 190 PHE A CA 1
ATOM 1526 C C . PHE A 1 190 ? -13.975 9.118 17.530 1.00 97.12 190 PHE A C 1
ATOM 1528 O O . PHE A 1 190 ? -14.916 9.300 16.759 1.00 97.12 190 PHE A O 1
ATOM 1535 N N . SER A 1 191 ? -14.019 8.199 18.502 1.00 96.44 191 SER A N 1
ATOM 1536 C CA . SER A 1 191 ? -15.132 7.258 18.622 1.00 96.44 191 SER A CA 1
ATOM 1537 C C . SER A 1 191 ? -16.441 7.904 19.060 1.00 96.44 191 SER A C 1
ATOM 1539 O O . SER A 1 191 ? -17.499 7.454 18.631 1.00 96.44 191 SER A O 1
ATOM 1541 N N . GLN A 1 192 ? -16.388 8.988 19.838 1.00 96.00 192 GLN A N 1
ATOM 1542 C CA . GLN A 1 192 ? -17.577 9.753 20.230 1.00 96.00 192 GLN A CA 1
ATOM 1543 C C . GLN A 1 192 ? -18.341 10.322 19.028 1.00 96.00 192 GLN A C 1
ATOM 1545 O O . GLN A 1 192 ? -19.566 10.379 19.065 1.00 96.00 192 GLN A O 1
ATOM 1550 N N . HIS A 1 193 ? -17.637 10.710 17.961 1.00 94.69 193 HIS A N 1
ATOM 1551 C CA . HIS A 1 193 ? -18.263 11.278 16.765 1.00 94.69 193 HIS A CA 1
ATOM 1552 C C . HIS A 1 193 ? -18.448 10.254 15.638 1.00 94.69 193 HIS A C 1
ATOM 1554 O O . HIS A 1 193 ? -19.459 10.266 14.939 1.00 94.69 193 HIS A O 1
ATOM 1560 N N . ASN A 1 194 ? -17.488 9.345 15.459 1.00 96.44 194 ASN A N 1
ATOM 1561 C CA . ASN A 1 194 ? -17.421 8.465 14.290 1.00 96.44 194 ASN A CA 1
ATOM 1562 C C . ASN A 1 194 ? -17.824 7.016 14.590 1.00 96.44 194 ASN A C 1
ATOM 1564 O O . ASN A 1 194 ? -18.133 6.270 13.667 1.00 96.44 194 ASN A O 1
ATOM 1568 N N . GLY A 1 195 ? -17.948 6.619 15.856 1.00 95.00 195 GLY A N 1
ATOM 1569 C CA . GLY A 1 195 ? -18.094 5.217 16.255 1.00 95.00 195 GLY A CA 1
ATOM 1570 C C . GLY A 1 195 ? -16.745 4.553 16.529 1.00 95.00 195 GLY A C 1
ATOM 1571 O O . GLY A 1 195 ? -15.675 5.095 16.235 1.00 95.00 195 GLY A O 1
ATOM 1572 N N . THR A 1 196 ? -16.783 3.388 17.158 1.00 95.62 196 THR A N 1
ATOM 1573 C CA . THR A 1 196 ? -15.571 2.660 17.540 1.00 95.62 196 THR A CA 1
ATOM 1574 C C . THR A 1 196 ? -14.823 2.135 16.314 1.00 95.62 196 THR A C 1
ATOM 1576 O O . THR A 1 196 ? -15.404 1.895 15.257 1.00 95.62 196 THR A O 1
ATOM 1579 N N . GLU A 1 197 ? -13.515 1.903 16.454 1.00 95.50 197 GLU A N 1
ATOM 1580 C CA . GLU A 1 197 ? -12.726 1.295 15.375 1.00 95.50 197 GLU A CA 1
ATOM 1581 C C . GLU A 1 197 ? -13.290 -0.079 14.967 1.00 95.50 197 GLU A C 1
ATOM 1583 O O . GLU A 1 197 ? -13.221 -0.429 13.793 1.00 95.50 197 GLU A O 1
ATOM 1588 N N . ARG A 1 198 ? -13.897 -0.824 15.907 1.00 94.62 198 ARG A N 1
ATOM 1589 C CA . ARG A 1 198 ? -14.552 -2.116 15.650 1.00 94.62 198 ARG A CA 1
ATOM 1590 C C . ARG A 1 198 ? -15.822 -1.960 14.815 1.00 94.62 198 ARG A C 1
ATOM 1592 O O . ARG A 1 198 ? -15.978 -2.674 13.833 1.00 94.62 198 ARG A O 1
ATOM 1599 N N . GLU A 1 199 ? -16.697 -1.019 15.164 1.00 95.50 199 GLU A N 1
ATOM 1600 C CA . GLU A 1 199 ? -17.915 -0.722 14.389 1.00 95.50 199 GLU A CA 1
ATOM 1601 C C . GLU A 1 199 ? -17.579 -0.306 12.955 1.00 95.50 199 GLU A C 1
ATOM 1603 O O . GLU A 1 199 ? -18.168 -0.808 12.000 1.00 95.50 199 GLU A O 1
ATOM 1608 N N . LEU A 1 200 ? -16.579 0.565 12.793 1.00 96.94 200 LEU A N 1
ATOM 1609 C CA . LEU A 1 200 ? -16.118 0.977 11.469 1.00 96.94 200 LEU A CA 1
ATOM 1610 C C . LEU A 1 200 ? -15.500 -0.187 10.692 1.00 96.94 200 LEU A C 1
ATOM 1612 O O . LEU A 1 200 ? -15.659 -0.261 9.477 1.00 96.94 200 LEU A O 1
ATOM 1616 N N . LEU A 1 201 ? -14.814 -1.106 11.373 1.00 96.62 201 LEU A N 1
ATOM 1617 C CA . LEU A 1 201 ? -14.221 -2.275 10.734 1.00 96.62 201 LEU A CA 1
ATOM 1618 C C . LEU A 1 201 ? -15.292 -3.248 10.225 1.00 96.62 201 LEU A C 1
ATOM 1620 O O . LEU A 1 201 ? -15.152 -3.756 9.115 1.00 96.62 201 LEU A O 1
ATOM 1624 N N . VAL A 1 202 ? -16.371 -3.453 10.989 1.00 96.62 202 VAL A N 1
ATOM 1625 C CA . VAL A 1 202 ? -17.545 -4.223 10.543 1.00 96.62 202 VAL A CA 1
ATOM 1626 C C . VAL A 1 202 ? -18.141 -3.590 9.286 1.00 96.62 202 VAL A C 1
ATOM 1628 O O . VAL A 1 202 ? -18.251 -4.268 8.268 1.00 96.62 202 VAL A O 1
ATOM 1631 N N . ALA A 1 203 ? -18.398 -2.278 9.304 1.00 96.75 203 ALA A N 1
ATOM 1632 C CA . ALA A 1 203 ? -18.949 -1.565 8.149 1.00 96.75 203 ALA A CA 1
ATOM 1633 C C . ALA A 1 203 ? -18.045 -1.660 6.904 1.00 96.75 203 ALA A C 1
ATOM 1635 O O . ALA A 1 203 ? -18.525 -1.820 5.781 1.00 96.75 203 ALA A O 1
ATOM 1636 N N . VAL A 1 204 ? -16.721 -1.591 7.086 1.00 97.88 204 VAL A N 1
ATOM 1637 C CA . VAL A 1 204 ? -15.752 -1.808 6.003 1.00 97.88 204 VAL A CA 1
ATOM 1638 C C . VAL A 1 204 ? -15.875 -3.224 5.444 1.00 97.88 204 VAL A C 1
ATOM 1640 O O . VAL A 1 204 ? -15.941 -3.385 4.227 1.00 97.88 204 VAL A O 1
ATOM 1643 N N . TYR A 1 205 ? -15.904 -4.242 6.306 1.00 97.56 205 TYR A N 1
ATOM 1644 C CA . TYR A 1 205 ? -15.959 -5.643 5.885 1.00 97.56 205 TYR A CA 1
ATOM 1645 C C . TYR A 1 205 ? -17.242 -5.954 5.118 1.00 97.56 205 TYR A C 1
ATOM 1647 O O . TYR A 1 205 ? -17.165 -6.579 4.061 1.00 97.56 205 TYR A O 1
ATOM 1655 N N . GLU A 1 206 ? -18.384 -5.451 5.585 1.00 96.88 206 GLU A N 1
ATOM 1656 C CA . GLU A 1 206 ? -19.667 -5.564 4.887 1.00 96.88 206 GLU A CA 1
ATOM 1657 C C . GLU A 1 206 ? -19.599 -4.938 3.488 1.00 96.88 206 GLU A C 1
ATOM 1659 O O . GLU A 1 206 ? -19.978 -5.572 2.504 1.00 96.88 206 GLU A O 1
ATOM 1664 N N . LYS A 1 207 ? -19.031 -3.731 3.368 1.00 96.56 207 LYS A N 1
ATOM 1665 C CA . LYS A 1 207 ? -18.913 -3.015 2.086 1.00 96.56 207 LYS A CA 1
ATOM 1666 C C . LYS A 1 207 ? -18.062 -3.739 1.050 1.00 96.56 207 LYS A C 1
ATOM 1668 O O . LYS A 1 207 ? -18.370 -3.676 -0.137 1.00 96.56 207 LYS A O 1
ATOM 1673 N N . VAL A 1 208 ? -16.982 -4.396 1.473 1.00 96.88 208 VAL A N 1
ATOM 1674 C CA . VAL A 1 208 ? -16.090 -5.127 0.554 1.00 96.88 208 VAL A CA 1
ATOM 1675 C C . VAL A 1 208 ? -16.398 -6.623 0.459 1.00 96.88 208 VAL A C 1
ATOM 1677 O O . VAL A 1 208 ? -15.663 -7.343 -0.218 1.00 96.88 208 VAL A O 1
ATOM 1680 N N . GLY A 1 209 ? -17.458 -7.101 1.119 1.00 96.06 209 GLY A N 1
ATOM 1681 C CA . GLY A 1 209 ? -17.847 -8.512 1.121 1.00 96.06 209 GLY A CA 1
ATOM 1682 C C . GLY A 1 209 ? -16.800 -9.431 1.760 1.00 96.06 209 GLY A C 1
ATOM 1683 O O . GLY A 1 209 ? -16.585 -10.549 1.290 1.00 96.06 209 GLY A O 1
ATOM 1684 N N . LEU A 1 210 ? -16.093 -8.956 2.790 1.00 94.88 210 LEU A N 1
ATOM 1685 C CA . LEU A 1 210 ? -15.165 -9.778 3.565 1.00 94.88 210 LEU A CA 1
ATOM 1686 C C . LEU A 1 210 ? -15.909 -10.537 4.681 1.00 94.88 210 LEU A C 1
ATOM 1688 O O . LEU A 1 210 ? -16.847 -9.998 5.261 1.00 94.88 210 LEU A O 1
ATOM 1692 N N . PRO A 1 211 ? -15.468 -11.762 5.021 1.00 93.00 211 PRO A N 1
ATOM 1693 C CA . PRO A 1 211 ? -16.102 -12.583 6.054 1.00 93.00 211 PRO A CA 1
ATOM 1694 C C . PRO A 1 211 ? -16.017 -11.920 7.436 1.00 93.00 211 PRO A C 1
ATOM 1696 O O . PRO A 1 211 ? -14.911 -11.633 7.917 1.00 93.00 211 PRO A O 1
ATOM 1699 N N . LEU A 1 212 ? -17.175 -11.692 8.066 1.00 91.44 212 LEU A N 1
ATOM 1700 C CA . LEU A 1 212 ? -17.297 -11.076 9.393 1.00 91.44 212 LEU A CA 1
ATOM 1701 C C . LEU A 1 212 ? -16.820 -11.998 10.518 1.00 91.44 212 LEU A C 1
ATOM 1703 O O . LEU A 1 212 ? -16.422 -11.504 11.570 1.00 91.44 212 LEU A O 1
ATOM 1707 N N . GLU A 1 213 ? -16.737 -13.305 10.274 1.00 89.06 213 GLU A N 1
ATOM 1708 C CA . GLU A 1 213 ? -16.222 -14.304 11.217 1.00 89.06 213 GLU A CA 1
ATOM 1709 C C . GLU A 1 213 ? -14.781 -13.981 11.648 1.00 89.06 213 GLU A C 1
ATOM 1711 O O . GLU A 1 213 ? -14.351 -14.291 12.756 1.00 89.06 213 GLU A O 1
ATOM 1716 N N . ARG A 1 214 ? -14.018 -13.275 10.799 1.00 83.25 214 ARG A N 1
ATOM 1717 C CA . ARG A 1 214 ? -12.668 -12.792 11.143 1.00 83.25 214 ARG A CA 1
ATOM 1718 C C . ARG A 1 214 ? -12.661 -11.734 12.246 1.00 83.25 214 ARG A C 1
ATOM 1720 O O . ARG A 1 214 ? -11.613 -11.486 12.832 1.00 83.25 214 ARG A O 1
ATOM 1727 N N . LEU A 1 215 ? -13.791 -11.079 12.490 1.00 86.00 215 LEU A N 1
ATOM 1728 C CA . LEU A 1 215 ? -13.935 -10.015 13.481 1.00 86.00 215 LEU A CA 1
ATOM 1729 C C . LEU A 1 215 ? -14.515 -10.523 14.808 1.00 86.00 215 LEU A C 1
ATOM 1731 O O . LEU A 1 215 ? -14.425 -9.826 15.817 1.00 86.00 215 LEU A O 1
ATOM 1735 N N . GLU A 1 216 ? -15.083 -11.730 14.834 1.00 79.50 216 GLU A N 1
ATOM 1736 C CA . GLU A 1 216 ? -15.671 -12.334 16.038 1.00 79.50 216 GLU A CA 1
ATOM 1737 C C . GLU A 1 216 ? -14.621 -12.643 17.107 1.00 79.50 216 GLU A C 1
ATOM 1739 O O . GLU A 1 216 ? -14.893 -12.534 18.298 1.00 79.50 216 GLU A O 1
ATOM 1744 N N . SER A 1 217 ? -13.392 -12.960 16.689 1.00 70.62 217 SER A N 1
ATOM 1745 C CA . SER A 1 217 ? -12.273 -13.244 17.591 1.00 70.62 217 SER A CA 1
ATOM 1746 C C . SER A 1 217 ? -11.572 -11.990 18.129 1.00 70.62 217 SER A C 1
ATOM 1748 O O . SER A 1 217 ? -10.526 -12.110 18.770 1.00 70.62 217 SER A O 1
ATOM 1750 N N . LEU A 1 218 ? -12.061 -10.790 17.800 1.00 75.06 218 LEU A N 1
ATOM 1751 C CA . LEU A 1 218 ? -11.448 -9.529 18.211 1.00 75.06 218 LEU A CA 1
ATOM 1752 C C . LEU A 1 218 ? -12.131 -8.965 19.463 1.00 75.06 218 LEU A C 1
ATOM 1754 O O . LEU A 1 218 ? -13.363 -8.995 19.534 1.00 75.06 218 LEU A O 1
ATOM 1758 N N . PRO A 1 219 ? -11.341 -8.440 20.419 1.00 61.66 219 PRO A N 1
ATOM 1759 C CA . PRO A 1 219 ? -11.862 -7.813 21.627 1.00 61.66 219 PRO A CA 1
ATOM 1760 C C . PRO A 1 219 ? -12.630 -6.520 21.330 1.00 61.66 219 PRO A C 1
ATOM 1762 O O . PRO A 1 219 ? -12.368 -5.873 20.279 1.00 61.66 219 PRO A O 1
#

Sequence (219 aa):
MALTIEEQRERQRVKQKEAFARAQSRKIAKLNDPKEREKRFAKQQAASKRQQERQRIKLSSPEYRAQQLAKAKAQAAKAIEKAKTAPPKKRTLRKTTSKGLKGRTPTASERRAMDLIGKLPCIACEKHGRENPMISLHHVYGRTTENAHAYVLPLCCYHHDTLLPKEEREKYPDMLPVHAKGKYGGKRQFSQHNGTERELLVAVYEKVGLPLERLESLP

pLDDT: mean 90.44, std 10.02, range [49.59, 98.5]

Foldseek 3Di:
DDDDPVRVVVVVVVVVVVVVVVVVVVVVCCCPPPVNVVVVVVVVVVVVVVVVVVVVVCVPDPVNVVVVVVVVVVVVVVVVVCVVPDDPPDPPDPPDDDPDPDADDDDPVLVVLLVLQLQAFQLQLVLVVHGHNAWDWDFDPDRHDVSSSNLTGTHHCQQAPDPDDPVVCVVPVQSWHCHDDVPTHHQVSNCVRRNHSLVSSCVSCVVSVHDCVVSVPPD